Protein AF-A0AAN5BZI2-F1 (afdb_monomer_lite)

Radius of gyration: 29.22 Å; chains: 1; bounding box: 63×67×73 Å

Foldseek 3Di:
DDDDPDPPDPDPDPVCCVPPPVCLPDPDNVPCVVVVHDRDCVSVVVVVPPDPPPPQPQDPFDDPVVLVVLCVPPVNVVLVVVLVVCVPPPCVVVSVVSVVVSVVVSVVVRVVVSVVVSVVVVVVQVVQCVVCVNPHDPRCPCCDPVVVVCCQQQVLVVLVVVVVPDPDDDDPVSVVSNVVSVCVVVVDPDPDTDGVVQDADVQFGSDVPGGDRNDD

Secondary structure (DSSP, 8-state):
-------SSS---TTHIIIIIIGGGSSS-HHHHHHTPPP-THHHHHHTTS-----TT--SS--HHHHHHHHTSHHHHHHHHHHHHHHTSS-HHHHHHHHHHHHHHHHHHHHHHHHHHHHHHHHHHHHHHHHTTT-PPP------HHHHHHHHH-HHHHHHHHHHH--SPPPHHHHHHHHHHHHHHHH---SS-PPTT-S-BTTB--STT---B---

Sequence (216 aa):
MAPRQSQILAQRDPKTFPGHYQAHCSSIDTVSAVLDEEVQTKHIEYFQGYGQICEPGLPLELPAHMKESILMLPKMAEMREDIQISEGNNDEEKLQAKKRKYREALVRQRRADLKKYRESWIHVERDQNILNRGKGKPLHVVKDICTRAQYLIMPELARIATAMACTAELTFEEKLFFPGDLRTLCSRKEDVIYLPNEQPIEGFCPAQGCQLEIEK

Structure (mmCIF, N/CA/C/O backbone):
data_AF-A0AAN5BZI2-F1
#
_entry.id   AF-A0AAN5BZI2-F1
#
loop_
_atom_site.group_PDB
_atom_site.id
_atom_site.type_symbol
_atom_site.label_atom_id
_atom_site.label_alt_id
_atom_site.label_comp_id
_atom_site.label_asym_id
_atom_site.label_entity_id
_atom_site.label_seq_id
_atom_site.pdbx_PDB_ins_code
_atom_site.Cartn_x
_atom_site.Cartn_y
_atom_site.Cartn_z
_atom_site.occupancy
_atom_site.B_iso_or_equiv
_atom_site.auth_seq_id
_atom_site.auth_comp_id
_atom_site.auth_asym_id
_atom_site.auth_atom_id
_atom_site.pdbx_PDB_model_num
ATOM 1 N N . MET A 1 1 ? 29.497 32.574 -27.655 1.00 32.75 1 MET A N 1
ATOM 2 C CA . MET A 1 1 ? 28.353 33.371 -27.155 1.00 32.75 1 MET A CA 1
ATOM 3 C C . MET A 1 1 ? 27.426 32.424 -26.413 1.00 32.75 1 MET A C 1
ATOM 5 O O . MET A 1 1 ? 26.783 31.609 -27.055 1.00 32.75 1 MET A O 1
ATOM 9 N N . ALA A 1 2 ? 27.447 32.449 -25.079 1.00 32.78 2 ALA A N 1
ATOM 10 C CA . ALA A 1 2 ? 26.558 31.632 -24.252 1.00 32.78 2 ALA A CA 1
ATOM 11 C C . ALA A 1 2 ? 25.167 32.293 -24.162 1.00 32.78 2 ALA A C 1
ATOM 13 O O . ALA A 1 2 ? 25.096 33.528 -24.165 1.00 32.78 2 ALA A O 1
ATOM 14 N N . PRO A 1 3 ? 24.067 31.521 -24.108 1.00 38.06 3 PRO A N 1
ATOM 15 C CA . PRO A 1 3 ? 22.726 32.085 -24.026 1.00 38.06 3 PRO A CA 1
ATOM 16 C C . PRO A 1 3 ? 22.527 32.798 -22.681 1.00 38.06 3 PRO A C 1
ATOM 18 O O . PRO A 1 3 ? 22.887 32.280 -21.626 1.00 38.06 3 PRO A O 1
ATOM 21 N N . ARG A 1 4 ? 21.946 34.004 -22.722 1.00 40.81 4 ARG A N 1
ATOM 22 C CA . ARG A 1 4 ? 21.537 34.777 -21.539 1.00 40.81 4 ARG A CA 1
ATOM 23 C C . ARG A 1 4 ? 20.370 34.067 -20.845 1.00 40.81 4 ARG A C 1
ATOM 25 O O . ARG A 1 4 ? 19.214 34.323 -21.164 1.00 40.81 4 ARG A O 1
ATOM 32 N N . GLN A 1 5 ? 20.666 33.175 -19.909 1.00 49.56 5 GLN A N 1
ATOM 33 C CA . GLN A 1 5 ? 19.678 32.616 -18.989 1.00 49.56 5 GLN A CA 1
ATOM 34 C C . GLN A 1 5 ? 19.641 33.457 -17.713 1.00 49.56 5 GLN A C 1
ATOM 36 O O . GLN A 1 5 ? 20.518 33.311 -16.876 1.00 49.56 5 GLN A O 1
ATOM 41 N N . SER A 1 6 ? 18.640 34.334 -17.593 1.00 45.78 6 SER A N 1
ATOM 42 C CA . SER A 1 6 ? 17.929 34.647 -16.338 1.00 45.78 6 SER A CA 1
ATOM 43 C C . SER A 1 6 ? 17.084 35.908 -16.537 1.00 45.78 6 SER A C 1
ATOM 45 O O . SER A 1 6 ? 17.456 37.009 -16.139 1.00 45.78 6 SER A O 1
ATOM 47 N N . GLN A 1 7 ? 15.929 35.755 -17.176 1.00 44.47 7 GLN A N 1
ATOM 48 C CA . GLN A 1 7 ? 14.868 36.762 -17.127 1.00 44.47 7 GLN A CA 1
ATOM 49 C C . GLN A 1 7 ? 13.567 36.097 -16.666 1.00 44.47 7 GLN A C 1
ATOM 51 O O . GLN A 1 7 ? 12.508 36.310 -17.240 1.00 44.47 7 GLN A O 1
ATOM 56 N N . ILE A 1 8 ? 13.668 35.210 -15.669 1.00 48.03 8 ILE A N 1
ATOM 57 C CA . ILE A 1 8 ? 12.510 34.484 -15.123 1.00 48.03 8 ILE A CA 1
ATOM 58 C C . ILE A 1 8 ? 12.001 35.137 -13.825 1.00 48.03 8 ILE A C 1
ATOM 60 O O . ILE A 1 8 ? 10.859 34.929 -13.440 1.00 48.03 8 ILE A O 1
ATOM 64 N N . LEU A 1 9 ? 12.771 36.025 -13.190 1.00 51.28 9 LEU A N 1
ATOM 65 C CA . LEU A 1 9 ? 12.319 36.817 -12.043 1.00 51.28 9 LEU A CA 1
ATOM 66 C C . LEU A 1 9 ? 12.782 38.264 -12.238 1.00 51.28 9 LEU A C 1
ATOM 68 O O . LEU A 1 9 ? 13.880 38.492 -12.737 1.00 51.28 9 LEU A O 1
ATOM 72 N N . ALA A 1 10 ? 11.927 39.233 -11.912 1.00 51.56 10 ALA A N 1
ATOM 73 C CA . ALA A 1 10 ? 11.985 40.648 -12.311 1.00 51.56 10 ALA A CA 1
ATOM 74 C C . ALA A 1 10 ? 13.168 41.481 -11.753 1.00 51.56 10 ALA A C 1
ATOM 76 O O . ALA A 1 10 ? 13.063 42.697 -11.598 1.00 51.56 10 ALA A O 1
ATOM 77 N N . GLN A 1 11 ? 14.296 40.857 -11.423 1.00 55.53 11 GLN A N 1
ATOM 78 C CA . GLN A 1 11 ? 15.482 41.523 -10.897 1.00 55.53 11 GLN A CA 1
ATOM 79 C C . GLN A 1 11 ? 16.408 41.943 -12.043 1.00 55.53 11 GLN A C 1
ATOM 81 O O . GLN A 1 11 ? 16.767 41.156 -12.915 1.00 55.53 11 GLN A O 1
ATOM 86 N N . ARG A 1 12 ? 16.765 43.231 -12.050 1.00 56.12 12 ARG A N 1
ATOM 87 C CA . ARG A 1 12 ? 17.535 43.884 -13.121 1.00 56.12 12 ARG A CA 1
ATOM 88 C C . ARG A 1 12 ? 19.049 43.694 -12.981 1.00 56.12 12 ARG A C 1
ATOM 90 O O . ARG A 1 12 ? 19.767 43.919 -13.953 1.00 56.12 12 ARG A O 1
ATOM 97 N N . ASP A 1 13 ? 19.532 43.321 -11.797 1.00 66.81 13 ASP A N 1
ATOM 98 C CA . ASP A 1 13 ? 20.962 43.172 -11.536 1.00 66.81 13 ASP A CA 1
ATOM 99 C C . ASP A 1 13 ? 21.459 41.774 -11.969 1.00 66.81 13 ASP A C 1
ATOM 101 O O . ASP A 1 13 ? 21.024 40.757 -11.419 1.00 66.81 13 ASP A O 1
ATOM 105 N N . PRO A 1 14 ? 22.378 41.690 -12.951 1.00 63.94 14 PRO A N 1
ATOM 106 C CA . PRO A 1 14 ? 22.913 40.421 -13.438 1.00 63.94 14 PRO A CA 1
ATOM 107 C C . PRO A 1 14 ? 23.751 39.661 -12.399 1.00 63.94 14 PRO A C 1
ATOM 109 O O . PRO A 1 14 ? 24.034 38.482 -12.604 1.00 63.94 14 PRO A O 1
ATOM 112 N N . LYS A 1 15 ? 24.153 40.296 -11.289 1.00 66.06 15 LYS A N 1
ATOM 113 C CA . LYS A 1 15 ? 24.888 39.631 -10.200 1.00 66.06 15 LYS A CA 1
ATOM 114 C C . LYS A 1 15 ? 23.983 38.875 -9.229 1.00 66.06 15 LYS A C 1
ATOM 116 O O . LYS A 1 15 ? 24.470 38.008 -8.505 1.00 66.06 15 LYS A O 1
ATOM 121 N N . THR A 1 16 ? 22.681 39.158 -9.221 1.00 63.44 16 THR A N 1
ATOM 122 C CA . THR A 1 16 ? 21.749 38.566 -8.254 1.00 63.44 16 THR A CA 1
ATOM 123 C C . THR A 1 16 ? 21.550 37.069 -8.493 1.00 63.44 16 THR A C 1
ATOM 125 O O . THR A 1 16 ? 21.528 36.297 -7.538 1.00 63.44 16 THR A O 1
ATOM 128 N N . PHE A 1 17 ? 21.475 36.631 -9.755 1.00 57.75 17 PHE A N 1
ATOM 129 C CA . PHE A 1 17 ? 21.285 35.215 -10.082 1.00 57.75 17 PHE A CA 1
ATOM 130 C C . PHE A 1 17 ? 22.482 34.336 -9.663 1.00 57.75 17 PHE A C 1
ATOM 132 O O . PHE A 1 17 ? 22.260 33.381 -8.917 1.00 57.75 17 PHE A O 1
ATOM 139 N N . PRO A 1 18 ? 23.746 34.664 -10.010 1.00 61.16 18 PRO A N 1
ATOM 140 C CA . PRO A 1 18 ? 24.899 33.892 -9.543 1.00 61.16 18 PRO A CA 1
ATOM 141 C C . PRO A 1 18 ? 25.114 33.973 -8.024 1.00 61.16 18 PRO A C 1
ATOM 143 O O . PRO A 1 18 ? 25.415 32.964 -7.394 1.00 61.16 18 PRO A O 1
ATOM 146 N N . GLY A 1 19 ? 24.953 35.165 -7.433 1.00 60.88 19 GLY A N 1
ATOM 147 C CA . GLY A 1 19 ? 25.282 35.410 -6.026 1.00 60.88 19 GLY A CA 1
ATOM 148 C C . GLY A 1 19 ? 24.269 34.852 -5.027 1.00 60.88 19 GLY A C 1
ATOM 149 O O . GLY A 1 19 ? 24.669 34.401 -3.961 1.00 60.88 19 GLY A O 1
ATOM 150 N N . HIS A 1 20 ? 22.977 34.854 -5.369 1.00 61.78 20 HIS A N 1
ATOM 151 C CA . HIS A 1 20 ? 21.915 34.450 -4.440 1.00 61.78 20 HIS A CA 1
ATOM 152 C C . HIS A 1 20 ? 21.144 33.209 -4.882 1.00 61.78 20 HIS A C 1
ATOM 154 O O . HIS A 1 20 ? 20.658 32.475 -4.039 1.00 61.78 20 HIS A O 1
ATOM 160 N N . TYR A 1 21 ? 21.004 32.928 -6.175 1.00 59.00 21 TYR A N 1
ATOM 161 C CA . TYR A 1 21 ? 20.232 31.754 -6.599 1.00 59.00 21 TYR A CA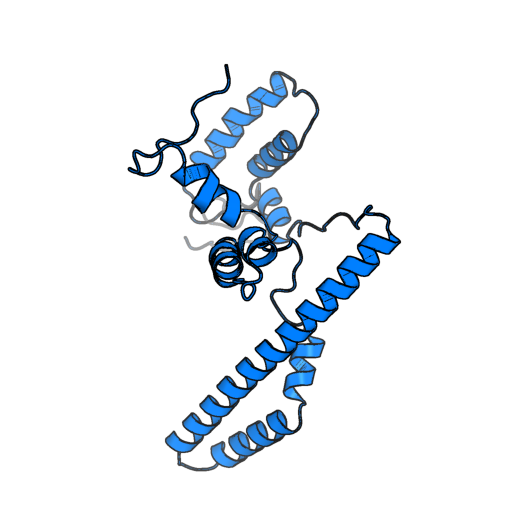 1
ATOM 162 C C . TYR A 1 21 ? 21.151 30.571 -6.887 1.00 59.00 21 TYR A C 1
ATOM 164 O O . TYR A 1 21 ? 20.968 29.497 -6.328 1.00 59.00 21 TYR A O 1
ATOM 172 N N . GLN A 1 22 ? 22.200 30.773 -7.685 1.00 61.06 22 GLN A N 1
ATOM 173 C CA . GLN A 1 22 ? 23.124 29.700 -8.047 1.00 61.06 22 GLN A CA 1
ATOM 174 C C . GLN A 1 22 ? 23.950 29.204 -6.849 1.00 61.06 22 GLN A C 1
ATOM 176 O O . GLN A 1 22 ? 24.117 27.995 -6.698 1.00 61.06 22 GLN A O 1
ATOM 181 N N . ALA A 1 23 ? 24.418 30.108 -5.981 1.00 58.97 23 ALA A N 1
ATOM 182 C CA . ALA A 1 23 ? 25.161 29.745 -4.771 1.00 58.97 23 ALA A CA 1
ATOM 183 C C . ALA A 1 23 ? 24.320 28.922 -3.771 1.00 58.97 23 ALA A C 1
ATOM 185 O O . ALA A 1 23 ? 24.847 28.005 -3.149 1.00 58.97 23 ALA A O 1
ATOM 186 N N . HIS A 1 24 ? 23.011 29.187 -3.671 1.00 54.22 24 HIS A N 1
ATOM 187 C CA . HIS A 1 24 ? 22.090 28.475 -2.769 1.00 54.22 24 HIS A CA 1
ATOM 188 C C . HIS A 1 24 ? 21.424 27.236 -3.399 1.00 54.22 24 HIS A C 1
ATOM 190 O O . HIS A 1 24 ? 20.707 26.508 -2.717 1.00 54.22 24 HIS A O 1
ATOM 196 N N . CYS A 1 25 ? 21.646 26.966 -4.689 1.00 50.53 25 CYS A N 1
ATOM 197 C CA . CYS A 1 25 ? 21.198 25.732 -5.348 1.00 50.53 25 CYS A CA 1
ATOM 198 C C . CYS A 1 25 ? 22.245 24.604 -5.310 1.00 50.53 25 CYS A C 1
ATOM 200 O O . CYS A 1 25 ? 21.983 23.510 -5.810 1.00 50.53 25 CYS A O 1
ATOM 202 N N . SER A 1 26 ? 23.430 24.852 -4.747 1.00 54.59 26 SER A N 1
ATOM 203 C CA . SER A 1 26 ? 24.442 23.822 -4.513 1.00 54.59 26 SER A CA 1
ATOM 204 C C . SER A 1 26 ? 24.137 23.074 -3.207 1.00 54.59 26 SER A C 1
ATOM 206 O O . SER A 1 26 ? 23.685 23.674 -2.238 1.00 54.59 26 SER A O 1
ATOM 208 N N . SER A 1 27 ? 24.392 21.762 -3.152 1.00 54.72 27 SER A N 1
ATOM 209 C CA . SER A 1 27 ? 24.179 20.954 -1.936 1.00 54.72 27 SER A CA 1
ATOM 210 C C . SER A 1 27 ? 25.150 21.285 -0.795 1.00 54.72 27 SER A C 1
ATOM 212 O O . SER A 1 27 ? 25.066 20.685 0.274 1.00 54.72 27 SER A O 1
ATOM 214 N N . ILE A 1 28 ? 26.115 22.170 -1.046 1.00 57.41 28 ILE A N 1
ATOM 215 C CA . ILE A 1 28 ? 27.137 22.609 -0.104 1.00 57.41 28 ILE A CA 1
ATOM 216 C C . ILE A 1 28 ? 26.880 24.090 0.172 1.00 57.41 28 ILE A C 1
ATOM 218 O O . ILE A 1 28 ? 26.807 24.893 -0.759 1.00 57.41 28 ILE A O 1
ATOM 222 N N . ASP A 1 29 ? 26.762 24.456 1.446 1.00 59.94 29 ASP A N 1
ATOM 223 C CA . ASP A 1 29 ? 26.635 25.850 1.875 1.00 59.94 29 ASP A CA 1
ATOM 224 C C . ASP A 1 29 ? 27.994 26.556 1.773 1.00 59.94 29 ASP A C 1
ATOM 226 O O . ASP A 1 29 ? 28.721 26.755 2.747 1.00 59.94 29 ASP A O 1
ATOM 230 N N . THR A 1 30 ? 28.392 26.856 0.538 1.00 59.62 30 THR A N 1
ATOM 231 C CA . THR A 1 30 ? 29.707 27.427 0.236 1.00 59.62 30 THR A CA 1
ATOM 232 C C . THR A 1 30 ? 29.864 28.839 0.784 1.00 59.62 30 THR A C 1
ATOM 234 O O . THR A 1 30 ? 30.987 29.289 0.966 1.00 59.62 30 THR A O 1
ATOM 237 N N . VAL A 1 31 ? 28.761 29.553 1.018 1.00 61.50 31 VAL A N 1
ATOM 238 C CA . VAL A 1 31 ? 28.793 30.943 1.483 1.00 61.50 31 VAL A CA 1
ATOM 239 C C . VAL A 1 31 ? 29.087 30.981 2.976 1.00 61.50 31 VAL A C 1
ATOM 241 O O . VAL A 1 31 ? 30.066 31.614 3.367 1.00 61.50 31 VAL A O 1
ATOM 244 N N . SER A 1 32 ? 28.339 30.235 3.793 1.00 62.91 32 SER A N 1
ATOM 245 C CA . SER A 1 32 ? 28.618 30.166 5.231 1.00 62.91 32 SER A CA 1
ATOM 246 C C . SER A 1 32 ? 29.976 29.522 5.519 1.00 62.91 32 SER A C 1
ATOM 248 O O . SER A 1 32 ? 30.685 29.980 6.408 1.00 62.91 32 SER A O 1
ATOM 250 N N . ALA A 1 33 ? 30.415 28.557 4.700 1.00 64.75 33 ALA A N 1
ATOM 251 C CA . ALA A 1 33 ? 31.753 27.969 4.812 1.00 64.75 33 ALA A CA 1
ATOM 252 C C . ALA A 1 33 ? 32.903 28.951 4.503 1.00 64.75 33 ALA A C 1
ATOM 254 O O . ALA A 1 33 ? 34.002 28.788 5.025 1.00 64.75 33 ALA A O 1
ATOM 255 N N . VAL A 1 34 ? 32.682 29.950 3.643 1.00 66.69 34 VAL A N 1
ATOM 256 C CA . VAL A 1 34 ? 33.690 30.978 3.314 1.00 66.69 34 VAL A CA 1
ATOM 257 C C . VAL A 1 34 ? 33.661 32.135 4.314 1.00 66.69 34 VAL A C 1
ATOM 259 O O . VAL A 1 34 ? 34.695 32.755 4.557 1.00 66.69 34 VAL A O 1
ATOM 262 N N . LEU A 1 35 ? 32.493 32.429 4.884 1.00 74.00 35 LEU A N 1
ATOM 263 C CA . LEU A 1 35 ? 32.283 33.533 5.823 1.00 74.00 35 LEU A CA 1
ATOM 264 C C . LEU A 1 35 ? 32.411 33.123 7.301 1.00 74.00 35 LEU A C 1
ATOM 266 O O . LEU A 1 35 ? 32.288 33.984 8.166 1.00 74.00 35 LEU A O 1
ATOM 270 N N . ASP A 1 36 ? 32.690 31.844 7.575 1.00 68.44 36 ASP A N 1
ATOM 271 C CA . ASP A 1 36 ? 32.762 31.247 8.921 1.00 68.44 36 ASP A CA 1
ATOM 272 C C . ASP A 1 36 ? 31.462 31.446 9.731 1.00 68.44 36 ASP A C 1
ATOM 274 O O . ASP A 1 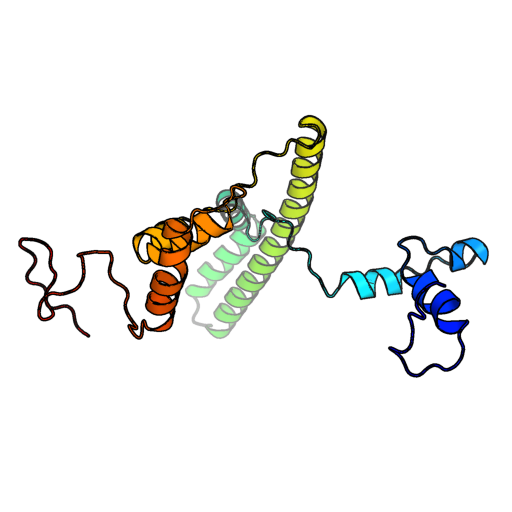36 ? 31.458 31.631 10.948 1.00 68.44 36 ASP A O 1
ATOM 278 N N . GLU A 1 37 ? 30.328 31.440 9.024 1.00 76.31 37 GLU A N 1
ATOM 279 C CA . GLU A 1 37 ? 28.990 31.553 9.603 1.00 76.31 37 GLU A CA 1
ATOM 280 C C . GLU A 1 37 ? 28.404 30.166 9.904 1.00 76.31 37 GLU A C 1
ATOM 282 O O . GLU A 1 37 ? 28.795 29.153 9.316 1.00 76.31 37 GLU A O 1
ATOM 287 N N . GLU A 1 38 ? 27.415 30.107 10.802 1.00 66.88 38 GLU A N 1
ATOM 288 C CA . GLU A 1 38 ? 26.679 28.867 11.052 1.00 66.88 38 GLU A CA 1
ATOM 289 C C . GLU A 1 38 ? 26.007 28.370 9.767 1.00 66.88 38 GLU A C 1
ATOM 291 O O . GLU A 1 38 ? 25.291 29.114 9.094 1.00 66.88 38 GLU A O 1
ATOM 296 N N . VAL A 1 39 ? 26.221 27.089 9.455 1.00 65.31 39 VAL A N 1
ATOM 297 C CA . VAL A 1 39 ? 25.683 26.429 8.261 1.00 65.31 39 VAL A CA 1
ATOM 298 C C . VAL A 1 39 ? 24.160 26.575 8.225 1.00 65.31 39 VAL A C 1
ATOM 300 O O . VAL A 1 39 ? 23.446 26.037 9.076 1.00 65.31 39 VAL A O 1
ATOM 303 N N . GLN A 1 40 ? 23.637 27.266 7.213 1.00 61.31 40 GLN A N 1
ATOM 304 C CA . GLN A 1 40 ? 22.204 27.484 7.061 1.00 61.31 40 GLN A CA 1
ATOM 305 C C . GLN A 1 40 ? 21.590 26.412 6.162 1.00 61.31 40 GLN A C 1
ATOM 307 O O . GLN A 1 40 ? 21.372 26.624 4.980 1.00 61.31 40 GLN A O 1
ATOM 312 N N . THR A 1 41 ? 21.179 25.270 6.710 1.00 60.28 41 THR A N 1
ATOM 313 C CA . THR A 1 41 ? 20.521 24.197 5.929 1.00 60.28 41 THR A CA 1
ATOM 314 C C . THR A 1 41 ? 19.048 24.451 5.587 1.00 60.28 41 THR A C 1
ATOM 316 O O . THR A 1 41 ? 18.456 23.687 4.826 1.00 60.28 41 THR A O 1
ATOM 319 N N . LYS A 1 42 ? 18.432 25.527 6.098 1.00 58.69 42 LYS A N 1
ATOM 320 C CA . LYS A 1 42 ? 16.980 25.777 5.958 1.00 58.69 42 LYS A CA 1
ATOM 321 C C . LYS A 1 42 ? 16.502 25.826 4.503 1.00 58.69 42 LYS A C 1
ATOM 323 O O . LYS A 1 42 ? 15.394 25.393 4.205 1.00 58.69 42 LYS A O 1
ATOM 328 N N . HIS A 1 43 ? 17.324 26.351 3.595 1.00 55.84 43 HIS A N 1
ATOM 329 C CA . HIS A 1 43 ? 16.984 26.430 2.173 1.00 55.84 43 HIS A CA 1
ATOM 330 C C . HIS A 1 43 ? 17.062 25.057 1.483 1.00 55.84 43 HIS A C 1
ATOM 332 O O . HIS A 1 43 ? 16.241 24.763 0.617 1.00 55.84 43 HIS A O 1
ATOM 338 N N . ILE A 1 44 ? 17.980 24.187 1.916 1.00 55.75 44 ILE A N 1
ATOM 339 C CA . ILE A 1 44 ? 18.093 22.801 1.439 1.00 55.75 44 ILE A CA 1
ATOM 340 C C . ILE A 1 44 ? 16.849 22.007 1.857 1.00 55.75 44 ILE A C 1
ATOM 342 O O . ILE A 1 44 ? 16.232 21.347 1.023 1.00 55.75 44 ILE A O 1
ATOM 346 N N . GLU A 1 45 ? 16.423 22.134 3.115 1.00 53.03 45 GLU A N 1
ATOM 347 C CA . GLU A 1 45 ? 15.191 21.503 3.611 1.00 53.03 45 GLU A CA 1
ATOM 348 C C . GLU A 1 45 ? 13.940 22.024 2.880 1.00 53.03 45 GLU A C 1
ATOM 350 O O . GLU A 1 45 ? 13.043 21.248 2.549 1.00 53.03 45 GLU A O 1
ATOM 355 N N . TYR A 1 46 ? 13.898 23.325 2.565 1.00 48.72 46 TYR A N 1
ATOM 356 C CA . TYR A 1 46 ? 12.791 23.952 1.838 1.00 48.72 46 TYR A CA 1
ATOM 357 C C . TYR A 1 46 ? 12.621 23.390 0.415 1.00 48.72 46 TYR A C 1
ATOM 359 O O . TYR A 1 46 ? 11.497 23.115 -0.010 1.00 48.72 46 TYR A O 1
ATOM 367 N N . PHE A 1 47 ? 13.721 23.164 -0.313 1.00 47.88 47 PHE A N 1
ATOM 368 C CA . PHE A 1 47 ? 13.670 22.624 -1.679 1.00 47.88 47 PHE A CA 1
ATOM 369 C C . PHE A 1 47 ? 13.567 21.092 -1.749 1.00 47.88 47 PHE A C 1
ATOM 371 O O . PHE A 1 47 ? 13.098 20.566 -2.757 1.00 47.88 47 PHE A O 1
ATOM 378 N N . GLN A 1 48 ? 13.899 20.367 -0.677 1.00 50.94 48 GLN A N 1
ATOM 379 C CA . GLN A 1 48 ? 13.645 18.922 -0.570 1.00 50.94 48 GLN A CA 1
ATOM 380 C C . GLN A 1 48 ? 12.151 18.577 -0.384 1.00 50.94 48 GLN A C 1
ATOM 382 O O . GLN A 1 48 ? 11.762 17.419 -0.520 1.00 50.94 48 GLN A O 1
ATOM 387 N N . GLY A 1 49 ? 11.296 19.567 -0.093 1.00 44.84 49 GLY A N 1
ATOM 388 C CA . GLY A 1 49 ? 9.904 19.356 0.318 1.00 44.84 49 GLY A CA 1
ATOM 389 C C . GLY A 1 49 ? 8.851 19.157 -0.782 1.00 44.84 49 GLY A C 1
ATOM 390 O O . GLY A 1 49 ? 7.731 18.780 -0.445 1.00 44.84 49 GLY A O 1
ATOM 391 N N . TYR A 1 50 ? 9.151 19.384 -2.068 1.00 41.22 50 TYR A N 1
ATOM 392 C CA . TYR A 1 50 ? 8.109 19.385 -3.122 1.00 41.22 50 TYR A CA 1
ATOM 393 C C . TYR A 1 50 ? 8.191 18.262 -4.155 1.00 41.22 50 TYR A C 1
ATOM 395 O O . TYR A 1 50 ? 7.222 18.015 -4.869 1.00 41.22 50 TYR A O 1
ATOM 403 N N . GLY A 1 51 ? 9.293 17.521 -4.185 1.00 42.38 51 GLY A N 1
ATOM 404 C CA . GLY A 1 51 ? 9.347 16.219 -4.831 1.00 42.38 51 GLY A CA 1
ATOM 405 C C . GLY A 1 51 ? 9.620 15.186 -3.759 1.00 42.38 51 GLY A C 1
ATOM 406 O O . GLY A 1 51 ? 10.780 14.923 -3.466 1.00 42.38 51 GLY A O 1
ATOM 407 N N . GLN A 1 52 ? 8.583 14.592 -3.161 1.00 45.41 52 GLN A N 1
ATOM 408 C CA . GLN A 1 52 ? 8.787 13.285 -2.542 1.00 45.41 52 GLN A CA 1
ATOM 409 C C . GLN A 1 52 ? 9.219 12.370 -3.685 1.00 45.41 52 GLN A C 1
ATOM 411 O O . GLN A 1 52 ? 8.391 11.934 -4.482 1.00 45.41 52 GLN A O 1
ATOM 416 N N . ILE A 1 53 ? 10.527 12.166 -3.829 1.00 46.25 53 ILE A N 1
ATOM 417 C CA . ILE A 1 53 ? 11.064 11.123 -4.687 1.00 46.25 53 ILE A CA 1
ATOM 418 C C . ILE A 1 53 ? 10.537 9.837 -4.061 1.00 46.25 53 ILE A C 1
ATOM 420 O O . ILE A 1 53 ? 11.041 9.359 -3.045 1.00 46.25 53 ILE A O 1
ATOM 424 N N . CYS A 1 54 ? 9.423 9.342 -4.596 1.00 51.69 54 CYS A N 1
ATOM 425 C CA . CYS A 1 54 ? 8.947 8.008 -4.306 1.00 51.69 54 CYS A CA 1
ATOM 426 C C . CYS A 1 54 ? 9.987 7.068 -4.902 1.00 51.69 54 CYS A C 1
ATOM 428 O O . CYS A 1 54 ? 9.915 6.745 -6.086 1.00 51.69 54 CYS A O 1
ATOM 430 N N . GLU A 1 55 ? 10.976 6.686 -4.093 1.00 58.03 55 GLU A N 1
ATOM 431 C CA . GLU A 1 55 ? 11.912 5.628 -4.450 1.00 58.03 55 GLU A CA 1
ATOM 432 C C . GLU A 1 55 ? 11.087 4.402 -4.871 1.00 58.03 55 GLU A C 1
ATOM 434 O O . GLU A 1 55 ? 10.275 3.908 -4.072 1.00 58.03 55 GLU A O 1
ATOM 439 N N . PRO A 1 56 ? 11.208 3.942 -6.130 1.00 60.84 56 PRO A N 1
ATOM 440 C CA . PRO A 1 56 ? 10.448 2.802 -6.609 1.00 60.84 56 PRO A CA 1
ATOM 441 C C . PRO A 1 56 ? 10.685 1.597 -5.692 1.00 60.84 56 PRO A C 1
ATOM 443 O O . PRO A 1 56 ? 11.816 1.160 -5.506 1.00 60.84 56 PRO A O 1
ATOM 446 N N . GLY A 1 57 ? 9.614 1.062 -5.101 1.00 71.19 57 GLY A N 1
ATOM 447 C CA . GLY A 1 57 ? 9.688 -0.075 -4.176 1.00 71.19 57 GLY A CA 1
ATOM 448 C C . GLY A 1 57 ? 9.765 0.276 -2.686 1.00 71.19 57 GLY A C 1
ATOM 449 O O . GLY A 1 57 ? 9.721 -0.644 -1.869 1.00 71.19 57 GLY A O 1
ATOM 450 N N . LEU A 1 58 ? 9.803 1.561 -2.301 1.00 78.81 58 LEU A N 1
ATOM 451 C CA . LEU A 1 58 ? 9.761 1.951 -0.888 1.00 78.81 58 LEU A CA 1
ATOM 452 C C . LEU A 1 58 ? 8.470 1.434 -0.215 1.00 78.81 58 LEU A C 1
ATOM 454 O O . LEU A 1 58 ? 7.369 1.743 -0.684 1.00 78.81 58 LEU A O 1
ATOM 458 N N . PRO A 1 59 ? 8.558 0.709 0.917 1.00 82.50 59 PRO A N 1
ATOM 459 C CA . PRO A 1 59 ? 7.376 0.164 1.571 1.00 82.50 59 PRO A CA 1
ATOM 460 C C . PRO A 1 59 ? 6.378 1.240 2.019 1.00 82.50 59 PRO A C 1
ATOM 462 O O . PRO A 1 59 ? 6.650 2.066 2.900 1.00 82.50 59 PRO A O 1
ATOM 465 N N . LEU A 1 60 ? 5.177 1.208 1.438 1.00 81.44 60 LEU A N 1
ATOM 466 C CA . LEU A 1 60 ? 4.065 2.076 1.835 1.00 81.44 60 LEU A CA 1
ATOM 467 C C . LEU A 1 60 ? 3.360 1.571 3.096 1.00 81.44 60 LEU A C 1
ATOM 469 O O . LEU A 1 60 ? 2.873 2.376 3.887 1.00 81.44 60 LEU A O 1
ATOM 473 N N . GLU A 1 61 ? 3.380 0.259 3.318 1.00 83.94 61 GLU A N 1
ATOM 474 C CA . GLU A 1 61 ? 2.751 -0.392 4.458 1.00 83.94 61 GLU A CA 1
ATOM 475 C C . GLU A 1 61 ? 3.689 -1.374 5.161 1.00 83.94 61 GLU A C 1
ATOM 477 O O . GLU A 1 61 ? 4.644 -1.889 4.581 1.00 83.94 61 GLU A O 1
ATOM 482 N N . LEU A 1 62 ? 3.377 -1.662 6.428 1.00 88.19 62 LEU A N 1
ATOM 483 C CA . LEU A 1 62 ? 4.038 -2.722 7.181 1.00 88.19 62 LEU A CA 1
ATOM 484 C C . LEU A 1 62 ? 3.614 -4.110 6.666 1.00 88.19 62 LEU A C 1
ATOM 486 O O . LEU A 1 62 ? 2.424 -4.324 6.404 1.00 88.19 62 LEU A O 1
ATOM 490 N N . PRO A 1 63 ? 4.538 -5.080 6.603 1.00 89.56 63 PRO A N 1
ATOM 491 C CA . PRO A 1 63 ? 4.208 -6.484 6.379 1.00 89.56 63 PRO A CA 1
ATOM 492 C C . PRO A 1 63 ? 3.196 -7.037 7.396 1.00 89.56 63 PRO A C 1
ATOM 494 O O . PRO A 1 63 ? 3.145 -6.592 8.544 1.00 89.56 63 PRO A O 1
ATOM 497 N N . ALA A 1 64 ? 2.412 -8.039 6.985 1.00 89.00 64 ALA A N 1
ATOM 498 C CA . ALA A 1 64 ? 1.321 -8.606 7.788 1.00 89.00 64 ALA A CA 1
ATOM 499 C C . ALA A 1 64 ? 1.776 -9.083 9.181 1.00 89.00 64 ALA A C 1
ATOM 501 O O . ALA A 1 64 ? 1.202 -8.665 10.182 1.00 89.00 64 ALA A O 1
ATOM 502 N N . HIS A 1 65 ? 2.878 -9.835 9.256 1.00 88.44 65 HIS A N 1
ATOM 503 C CA . HIS A 1 65 ? 3.419 -10.326 10.530 1.00 88.44 65 HIS A CA 1
ATOM 504 C C . HIS A 1 65 ? 3.808 -9.191 11.502 1.00 88.44 65 HIS A C 1
ATOM 506 O O . HIS A 1 65 ? 3.650 -9.324 12.712 1.00 88.44 65 HIS A O 1
ATOM 512 N N . MET A 1 66 ? 4.272 -8.041 10.991 1.00 88.56 66 MET A N 1
ATOM 513 C CA . MET A 1 66 ? 4.556 -6.858 11.816 1.00 88.56 66 MET A CA 1
ATOM 514 C C . MET A 1 66 ? 3.279 -6.134 12.247 1.00 88.56 66 MET A C 1
ATOM 516 O O . MET A 1 66 ? 3.202 -5.593 13.346 1.00 88.56 66 MET A O 1
ATOM 520 N N . LYS A 1 67 ? 2.245 -6.119 11.400 1.00 89.00 67 LYS A N 1
ATOM 521 C CA . LYS A 1 67 ? 0.933 -5.583 11.787 1.00 89.00 67 LYS A CA 1
ATOM 522 C C . LYS A 1 67 ? 0.325 -6.403 12.931 1.00 89.00 67 LYS A C 1
ATOM 524 O O . LYS A 1 67 ? -0.285 -5.814 13.819 1.00 89.00 67 LYS A O 1
ATOM 529 N N . GLU A 1 68 ? 0.509 -7.720 12.916 1.00 90.06 68 GLU A N 1
ATOM 530 C CA . GLU A 1 68 ? 0.066 -8.635 13.972 1.00 90.06 68 GLU A CA 1
ATOM 531 C C . GLU A 1 68 ? 0.876 -8.466 15.258 1.00 90.06 68 GLU A C 1
ATOM 533 O O . GLU A 1 68 ? 0.286 -8.339 16.328 1.00 90.06 68 GLU A O 1
ATOM 538 N N . SER A 1 69 ? 2.206 -8.367 15.173 1.00 91.00 69 SER A N 1
ATOM 539 C CA . SER A 1 69 ? 3.046 -8.175 16.363 1.00 91.00 69 SER A CA 1
ATOM 540 C C . SER A 1 69 ? 2.707 -6.888 17.121 1.00 91.00 69 SER A C 1
ATOM 542 O O . SER A 1 69 ? 2.691 -6.892 18.351 1.00 91.00 69 SER A O 1
ATOM 544 N N . ILE A 1 70 ? 2.327 -5.815 16.414 1.00 91.50 70 ILE A N 1
ATOM 545 C CA . ILE A 1 70 ? 1.832 -4.573 17.028 1.00 91.50 70 ILE A CA 1
ATOM 546 C C . ILE A 1 70 ? 0.583 -4.825 17.880 1.00 91.50 70 ILE A C 1
ATOM 548 O O . ILE A 1 70 ? 0.433 -4.223 18.942 1.00 91.50 70 ILE A O 1
ATOM 552 N N . LEU A 1 71 ? -0.321 -5.702 17.435 1.00 89.62 71 LEU A N 1
ATOM 553 C CA . LEU A 1 71 ? -1.541 -6.024 18.180 1.00 89.62 71 LEU A CA 1
ATOM 554 C C . LEU A 1 71 ? -1.254 -6.825 19.453 1.00 89.62 71 LEU A C 1
ATOM 556 O O . LEU A 1 71 ? -2.042 -6.733 20.391 1.00 89.62 71 LEU A O 1
ATOM 560 N N . MET A 1 72 ? -0.145 -7.567 19.474 1.00 90.50 72 MET A N 1
ATOM 561 C CA . MET A 1 72 ? 0.301 -8.389 20.603 1.00 90.50 72 MET A CA 1
ATOM 562 C C . MET A 1 72 ? 1.148 -7.611 21.620 1.00 90.50 72 MET A C 1
ATOM 564 O O . MET A 1 72 ? 1.549 -8.169 22.638 1.00 90.50 72 MET A O 1
ATOM 568 N N . LEU A 1 73 ? 1.451 -6.331 21.368 1.00 92.44 73 LEU A N 1
ATOM 569 C CA . LEU A 1 73 ? 2.204 -5.511 22.316 1.00 92.44 73 LEU A CA 1
ATOM 570 C C . LEU A 1 73 ? 1.441 -5.387 23.647 1.00 92.44 73 LEU A C 1
ATOM 572 O O . LEU A 1 73 ? 0.238 -5.123 23.604 1.00 92.44 73 LEU A O 1
ATOM 576 N N . PRO A 1 74 ? 2.123 -5.449 24.812 1.00 91.44 74 PRO A N 1
ATOM 577 C CA . PRO A 1 74 ? 1.473 -5.416 26.128 1.00 91.44 74 PRO A CA 1
ATOM 578 C C . PRO A 1 74 ? 0.515 -4.232 26.274 1.00 91.44 74 PRO A C 1
ATOM 580 O O . PRO A 1 74 ? -0.661 -4.396 26.571 1.00 91.44 74 PRO A O 1
ATOM 583 N N . LYS A 1 75 ? 0.978 -3.042 25.876 1.00 91.19 75 LYS A N 1
ATOM 584 C CA . LYS A 1 75 ? 0.184 -1.810 25.870 1.00 91.19 75 LYS A CA 1
ATOM 585 C C . LYS A 1 75 ? -1.097 -1.914 25.029 1.00 91.19 75 LYS A C 1
ATOM 587 O O . LYS A 1 75 ? -2.116 -1.334 25.385 1.00 91.19 75 LYS A O 1
ATOM 592 N N . MET A 1 76 ? -1.040 -2.589 23.879 1.00 91.88 76 MET A N 1
ATOM 593 C CA . MET A 1 76 ? -2.194 -2.751 22.983 1.00 91.88 76 MET A CA 1
ATOM 594 C C . MET A 1 76 ? -3.154 -3.834 23.482 1.00 91.88 76 MET A C 1
ATOM 596 O O . MET A 1 76 ? -4.357 -3.700 23.257 1.00 91.88 76 MET A O 1
ATOM 600 N N . ALA A 1 77 ? -2.634 -4.865 24.153 1.00 91.94 77 ALA A N 1
ATOM 601 C CA . ALA A 1 77 ? -3.422 -5.896 24.818 1.00 91.94 77 ALA A CA 1
ATOM 602 C C . ALA A 1 77 ? -4.192 -5.316 26.015 1.00 91.94 77 ALA A C 1
ATOM 604 O O . ALA A 1 77 ? -5.412 -5.431 26.044 1.00 91.94 77 ALA A O 1
ATOM 605 N N . GLU A 1 78 ? -3.523 -4.566 26.896 1.00 92.81 78 GLU A N 1
ATOM 606 C CA . GLU A 1 78 ? -4.143 -3.869 28.036 1.00 92.81 78 GLU A CA 1
ATOM 607 C C . GLU A 1 78 ? -5.288 -2.951 27.585 1.00 92.81 78 GLU A C 1
ATOM 609 O O . GLU A 1 78 ? -6.412 -3.049 28.069 1.00 92.81 78 GLU A O 1
ATOM 614 N N . MET A 1 79 ? -5.047 -2.101 26.577 1.00 90.25 79 MET A N 1
ATOM 615 C CA . MET A 1 79 ? -6.095 -1.218 26.049 1.00 90.25 79 MET A CA 1
ATOM 616 C C . MET A 1 79 ? -7.268 -1.987 25.423 1.00 90.25 79 MET A C 1
ATOM 618 O O . MET A 1 79 ? -8.383 -1.467 25.386 1.00 90.25 79 MET A O 1
ATOM 622 N N . ARG A 1 80 ? -7.036 -3.197 24.898 1.00 92.06 80 ARG A N 1
ATOM 623 C CA . ARG A 1 80 ? -8.094 -4.054 24.347 1.00 92.06 80 ARG A CA 1
ATOM 624 C C . ARG A 1 80 ? -8.919 -4.689 25.466 1.00 92.06 80 ARG A C 1
ATOM 626 O O . ARG A 1 80 ? -10.144 -4.658 25.382 1.00 92.06 80 ARG A O 1
ATOM 633 N N . GLU A 1 81 ? -8.266 -5.209 26.499 1.00 90.44 81 GLU A N 1
ATOM 634 C CA . GLU A 1 81 ? -8.923 -5.753 27.692 1.00 90.44 81 GLU A CA 1
ATOM 635 C C . GLU A 1 81 ? -9.762 -4.677 28.392 1.00 90.44 81 GLU A C 1
ATOM 637 O O . GLU A 1 81 ? -10.938 -4.894 28.676 1.00 90.44 81 GLU A O 1
ATOM 642 N N . ASP A 1 82 ? -9.222 -3.465 28.545 1.00 88.12 82 ASP A N 1
ATOM 643 C CA . ASP A 1 82 ? -9.938 -2.311 29.097 1.00 88.12 82 ASP A CA 1
ATOM 644 C C . ASP A 1 82 ? -11.210 -1.960 28.319 1.00 88.12 82 ASP A C 1
ATOM 646 O O . ASP A 1 82 ? -12.207 -1.521 28.906 1.00 88.12 82 ASP A O 1
ATOM 650 N N . ILE A 1 83 ? -11.171 -2.093 26.989 1.00 90.69 83 ILE A N 1
ATOM 651 C CA . ILE A 1 83 ? -12.341 -1.898 26.130 1.00 90.69 83 ILE A CA 1
ATOM 652 C C . ILE A 1 83 ? -13.347 -3.017 26.388 1.00 90.69 83 ILE A C 1
ATOM 654 O O . ILE A 1 83 ? -14.506 -2.705 26.639 1.00 90.69 83 ILE A O 1
ATOM 658 N N . GLN A 1 84 ? -12.910 -4.277 26.404 1.00 88.69 84 GLN A N 1
ATOM 659 C CA . GLN A 1 84 ? -13.779 -5.440 26.600 1.00 88.69 84 GLN A CA 1
ATOM 660 C C . GLN A 1 84 ? -14.487 -5.421 27.963 1.00 88.69 84 GLN A C 1
ATOM 662 O O . GLN A 1 84 ? -15.687 -5.663 28.040 1.00 88.69 84 GLN A O 1
ATOM 667 N N . ILE A 1 85 ? -13.783 -5.037 29.032 1.00 86.06 85 ILE A N 1
ATOM 668 C CA . ILE A 1 85 ? -14.374 -4.845 30.367 1.00 86.06 85 ILE A CA 1
ATOM 669 C C . ILE A 1 85 ? -15.416 -3.716 30.348 1.00 86.06 85 ILE A C 1
ATOM 671 O O . ILE A 1 85 ? -16.431 -3.782 31.037 1.00 86.06 85 ILE A O 1
ATOM 675 N N . SER A 1 86 ? -15.189 -2.669 29.550 1.00 82.06 86 SER A N 1
ATOM 676 C CA . SER A 1 86 ? -16.094 -1.513 29.477 1.00 82.06 86 SER A CA 1
ATOM 677 C C . SER A 1 86 ? -17.315 -1.743 28.590 1.00 82.06 86 SER A C 1
ATOM 679 O O . SER A 1 86 ? -18.285 -1.010 28.733 1.00 82.06 86 SER A O 1
ATOM 681 N N . GLU A 1 87 ? -17.285 -2.732 27.695 1.00 82.44 87 GLU A N 1
ATOM 682 C CA . GLU A 1 87 ? -18.439 -3.121 26.870 1.00 82.44 87 GLU A CA 1
ATOM 683 C C . GLU A 1 87 ? -19.571 -3.735 27.705 1.00 82.44 87 GLU A C 1
ATOM 685 O O . GLU A 1 87 ? -20.723 -3.682 27.289 1.00 82.44 87 GLU A O 1
ATOM 690 N N . GLY A 1 88 ? -19.266 -4.250 28.902 1.00 75.44 88 GLY A N 1
ATOM 691 C CA . GLY A 1 88 ? -20.267 -4.712 29.868 1.00 75.44 88 GLY A CA 1
ATOM 692 C C . GLY A 1 88 ? -20.921 -3.604 30.706 1.00 75.44 88 GLY A C 1
ATOM 693 O O . GLY A 1 88 ? -21.842 -3.895 31.465 1.00 75.44 88 GLY A O 1
ATOM 694 N N . ASN A 1 89 ? -20.467 -2.350 30.593 1.00 73.56 89 ASN A N 1
ATOM 695 C CA . ASN A 1 89 ? -20.980 -1.215 31.365 1.00 73.56 89 ASN A CA 1
ATOM 696 C C . ASN A 1 89 ? -21.861 -0.309 30.481 1.00 73.56 89 ASN A C 1
ATOM 698 O O . ASN A 1 89 ? -21.486 -0.003 29.354 1.00 73.56 89 ASN A O 1
ATOM 702 N N . ASN A 1 90 ? -22.975 0.216 31.010 1.00 74.31 90 ASN A N 1
ATOM 703 C CA . ASN A 1 90 ? -23.916 1.103 30.287 1.00 74.31 90 ASN A CA 1
ATOM 704 C C . ASN A 1 90 ? -23.374 2.523 29.965 1.00 74.31 90 ASN A C 1
ATOM 706 O O . ASN A 1 90 ? -24.137 3.405 29.577 1.00 74.31 90 ASN A O 1
ATOM 710 N N . ASP A 1 91 ? -22.067 2.765 30.105 1.00 82.50 91 ASP A N 1
ATOM 711 C CA . ASP A 1 91 ? -21.428 4.065 29.854 1.00 82.50 91 ASP A CA 1
ATOM 712 C C . ASP A 1 91 ? -20.859 4.137 28.421 1.00 82.50 91 ASP A C 1
ATOM 714 O O . ASP A 1 91 ? -19.641 4.066 28.202 1.00 82.50 91 ASP A O 1
ATOM 718 N N . GLU A 1 92 ? -21.733 4.310 27.424 1.00 85.44 92 GLU A N 1
ATOM 719 C CA . GLU A 1 92 ? -21.343 4.339 26.003 1.00 85.44 92 GLU A CA 1
ATOM 720 C C . GLU A 1 92 ? -20.303 5.423 25.671 1.00 85.44 92 GLU A C 1
ATOM 722 O O . GLU A 1 92 ? -19.370 5.183 24.901 1.00 85.44 92 GLU A O 1
ATOM 727 N N . GLU A 1 93 ? -20.406 6.610 26.274 1.00 87.62 93 GLU A N 1
ATOM 728 C CA . GLU A 1 93 ? -19.496 7.729 25.998 1.00 87.62 93 GLU A CA 1
ATOM 729 C C . GLU A 1 93 ? -18.053 7.411 26.431 1.00 87.62 93 GLU A C 1
ATOM 731 O O . GLU A 1 93 ? -17.087 7.645 25.693 1.00 87.62 93 GLU A O 1
ATOM 736 N N . LYS A 1 94 ? -17.891 6.781 27.604 1.00 85.62 94 LYS A N 1
ATOM 737 C CA . LYS A 1 94 ? -16.578 6.333 28.092 1.00 85.62 94 LYS A CA 1
ATOM 738 C C . LYS A 1 94 ? -16.018 5.216 27.218 1.00 85.62 94 LYS A C 1
ATOM 740 O O . LYS A 1 94 ? -14.816 5.211 26.932 1.00 85.62 94 LYS A O 1
ATOM 745 N N . LEU A 1 95 ? -16.868 4.295 26.767 1.00 88.12 95 LEU A N 1
ATOM 746 C CA . LEU A 1 95 ? -16.476 3.222 25.858 1.00 88.12 95 LEU A CA 1
ATOM 747 C C . LEU A 1 95 ? -15.973 3.778 24.517 1.00 88.12 95 LEU A C 1
ATOM 749 O O . LEU A 1 95 ? -14.900 3.388 24.045 1.00 88.12 95 LEU A O 1
ATOM 753 N N . GLN A 1 96 ? -16.696 4.730 23.923 1.00 89.31 96 GLN A N 1
ATOM 754 C CA . GLN A 1 96 ? -16.280 5.390 22.684 1.00 89.31 96 GLN A CA 1
ATOM 755 C C . GLN A 1 96 ? -14.953 6.140 22.856 1.00 89.31 96 GLN A C 1
ATOM 757 O O . GLN A 1 96 ? -14.065 6.025 22.004 1.00 89.31 96 GLN A O 1
ATOM 762 N N . ALA A 1 97 ? -14.761 6.843 23.977 1.00 90.69 97 ALA A N 1
ATOM 763 C CA . ALA A 1 97 ? -13.504 7.522 24.279 1.00 90.69 97 ALA A CA 1
ATOM 764 C C . ALA A 1 97 ? -12.319 6.542 24.380 1.00 90.69 97 ALA A C 1
ATOM 766 O O . ALA A 1 97 ? -11.246 6.817 23.832 1.00 90.69 97 ALA A O 1
ATOM 767 N N . LYS A 1 98 ? -12.502 5.375 25.017 1.00 90.50 98 LYS A N 1
ATOM 768 C CA . LYS A 1 98 ? -11.482 4.309 25.075 1.00 90.50 98 LYS A CA 1
ATOM 769 C C . LYS A 1 98 ? -11.175 3.736 23.688 1.00 90.50 98 LYS A C 1
ATOM 771 O O . LYS A 1 98 ? -10.005 3.656 23.311 1.00 90.50 98 LYS A O 1
ATOM 776 N N . LYS A 1 99 ? -12.202 3.435 22.882 1.00 91.56 99 LYS A N 1
ATOM 777 C CA . LYS A 1 99 ? -12.039 2.972 21.489 1.00 91.56 99 LYS A CA 1
ATOM 778 C C . LYS A 1 99 ? -11.280 3.991 20.633 1.00 91.56 99 LYS A C 1
ATOM 780 O O . LYS A 1 99 ? -10.416 3.604 19.845 1.00 91.56 99 LYS A O 1
ATOM 785 N N . ARG A 1 100 ? -11.544 5.292 20.806 1.00 93.50 100 ARG A N 1
ATOM 786 C CA . ARG A 1 100 ? -10.812 6.364 20.111 1.00 93.50 100 ARG A CA 1
ATOM 787 C C . ARG A 1 100 ? -9.335 6.388 20.510 1.00 93.50 100 ARG A C 1
ATOM 789 O O . ARG A 1 100 ? -8.478 6.345 19.630 1.00 93.50 100 ARG A O 1
ATOM 796 N N . LYS A 1 101 ? -9.038 6.364 21.815 1.00 93.62 101 LYS A N 1
ATOM 797 C CA . LYS A 1 101 ? -7.659 6.309 22.335 1.00 93.62 101 LYS A CA 1
ATOM 798 C C . LYS A 1 101 ? -6.890 5.097 21.803 1.00 93.62 101 LYS A C 1
ATOM 800 O O . LYS A 1 101 ? -5.742 5.243 21.388 1.00 93.62 101 LYS A O 1
ATOM 805 N N . TYR A 1 102 ? -7.530 3.928 21.751 1.00 93.19 102 TYR A N 1
ATOM 806 C CA . TYR A 1 102 ? -6.940 2.719 21.174 1.00 93.19 102 TYR A CA 1
ATOM 807 C C . TYR A 1 102 ? -6.591 2.895 19.690 1.00 93.19 102 TYR A C 1
ATOM 809 O O . TYR A 1 102 ? -5.461 2.619 19.288 1.00 93.19 102 TYR A O 1
ATOM 817 N N . ARG A 1 103 ? -7.516 3.424 18.874 1.00 92.81 103 ARG A N 1
ATOM 818 C CA . ARG A 1 103 ? -7.267 3.691 17.443 1.00 92.81 103 ARG A CA 1
ATOM 819 C C . ARG A 1 103 ? -6.113 4.672 17.238 1.00 92.81 103 ARG A C 1
ATOM 821 O O . ARG A 1 103 ? -5.233 4.414 16.421 1.00 92.81 103 ARG A O 1
ATOM 828 N N . GLU A 1 104 ? -6.088 5.770 17.991 1.00 94.44 104 GLU A N 1
ATOM 829 C CA . GLU A 1 104 ? -5.007 6.762 17.934 1.00 94.44 104 GLU A CA 1
ATOM 830 C C . GLU A 1 104 ? -3.651 6.147 18.306 1.00 94.44 104 GLU A C 1
ATOM 832 O O . GLU A 1 104 ? -2.650 6.376 17.623 1.00 94.44 104 GLU A O 1
ATOM 837 N N . ALA A 1 105 ? -3.611 5.340 19.370 1.00 93.12 105 ALA A N 1
ATOM 838 C CA . ALA A 1 105 ? -2.403 4.647 19.799 1.00 93.12 105 ALA A CA 1
ATOM 839 C C . ALA A 1 105 ? -1.917 3.644 18.744 1.00 93.12 105 ALA A C 1
ATOM 841 O O . ALA A 1 105 ? -0.723 3.617 18.440 1.00 93.12 105 ALA A O 1
ATOM 842 N N . LEU A 1 106 ? -2.829 2.879 18.142 1.00 93.19 106 LEU A N 1
ATOM 843 C CA . LEU A 1 106 ? -2.519 1.906 17.098 1.00 93.19 106 LEU A CA 1
ATOM 844 C C . LEU A 1 106 ? -1.959 2.581 15.840 1.00 93.19 106 LEU A C 1
ATOM 846 O O . LEU A 1 106 ? -0.946 2.140 15.299 1.00 93.19 106 LEU A O 1
ATOM 850 N N . VAL A 1 107 ? -2.580 3.675 15.387 1.00 92.12 107 VAL A N 1
ATOM 851 C CA . VAL A 1 107 ? -2.092 4.459 14.241 1.00 92.12 107 VAL A CA 1
ATOM 852 C C . VAL A 1 107 ? -0.711 5.037 14.536 1.00 92.12 107 VAL A C 1
ATOM 854 O O . VAL A 1 107 ? 0.178 4.960 13.688 1.00 92.12 107 VAL A O 1
ATOM 857 N N . ARG A 1 108 ? -0.503 5.582 15.741 1.00 93.56 108 ARG A N 1
ATOM 858 C CA . ARG A 1 108 ? 0.795 6.125 16.160 1.00 93.56 108 ARG A CA 1
ATOM 859 C C . ARG A 1 108 ? 1.880 5.047 16.147 1.00 93.56 108 ARG A C 1
ATOM 861 O O . ARG A 1 108 ? 2.947 5.286 15.589 1.00 93.56 108 ARG A O 1
ATOM 868 N N . GLN A 1 109 ? 1.589 3.868 16.695 1.00 93.38 109 GLN A N 1
ATOM 869 C CA . GLN A 1 109 ? 2.528 2.747 16.727 1.00 93.38 109 GLN A CA 1
ATOM 870 C C . GLN A 1 109 ? 2.859 2.251 15.315 1.00 93.38 109 GLN A C 1
ATOM 872 O O . GLN A 1 109 ? 4.028 2.168 14.955 1.00 93.38 109 GLN A O 1
ATOM 877 N N . ARG A 1 110 ? 1.843 2.041 14.467 1.00 92.31 110 ARG A N 1
ATOM 878 C CA . ARG A 1 110 ? 2.035 1.648 13.061 1.00 92.31 110 ARG A CA 1
ATOM 879 C C . ARG A 1 110 ? 2.894 2.643 12.290 1.00 92.31 110 ARG A C 1
ATOM 881 O O . ARG A 1 110 ? 3.749 2.227 11.521 1.00 92.31 110 ARG A O 1
ATOM 888 N N . ARG A 1 111 ? 2.689 3.949 12.489 1.00 91.19 111 ARG A N 1
ATOM 889 C CA . ARG A 1 111 ? 3.513 4.987 11.848 1.00 91.19 111 ARG A CA 1
ATOM 890 C C . ARG A 1 111 ? 4.962 4.940 12.327 1.00 91.19 111 ARG A C 1
ATOM 892 O O . ARG A 1 111 ? 5.866 5.060 11.506 1.00 91.19 111 ARG A O 1
ATOM 899 N N . ALA A 1 112 ? 5.179 4.762 13.630 1.00 92.50 112 ALA A N 1
ATOM 900 C CA . ALA A 1 112 ? 6.519 4.660 14.198 1.00 92.50 112 ALA A CA 1
ATOM 901 C C . ALA A 1 112 ? 7.266 3.426 13.667 1.00 92.50 112 ALA A C 1
ATOM 903 O O . ALA A 1 112 ? 8.409 3.543 13.230 1.00 92.50 112 ALA A O 1
ATOM 904 N N . ASP A 1 113 ? 6.606 2.270 13.634 1.00 93.19 113 ASP A N 1
ATOM 905 C CA . ASP A 1 113 ? 7.215 1.028 13.156 1.00 93.19 113 ASP A CA 1
ATOM 906 C C . ASP A 1 113 ? 7.406 1.037 11.636 1.00 93.19 113 ASP A C 1
ATOM 908 O O . ASP A 1 113 ? 8.437 0.580 11.152 1.00 93.19 113 ASP A O 1
ATOM 912 N N . LEU A 1 114 ? 6.488 1.644 10.872 1.00 91.62 114 LEU A N 1
ATOM 913 C CA . LEU A 1 114 ? 6.665 1.853 9.432 1.00 91.62 114 LEU A CA 1
ATOM 914 C C . LEU A 1 114 ? 7.878 2.737 9.138 1.00 91.62 114 LEU A C 1
ATOM 916 O O . LEU A 1 114 ? 8.620 2.455 8.201 1.00 91.62 114 LEU A O 1
ATOM 920 N N . LYS A 1 115 ? 8.104 3.788 9.936 1.00 90.50 115 LYS A N 1
ATOM 921 C CA . LYS A 1 115 ? 9.287 4.644 9.795 1.00 90.50 115 LYS A CA 1
ATOM 922 C C . LYS A 1 115 ? 10.571 3.837 10.006 1.00 90.50 115 LYS A C 1
ATOM 924 O O . LYS A 1 115 ? 11.432 3.850 9.133 1.00 90.50 115 LYS A O 1
ATOM 929 N N . LYS A 1 116 ? 10.650 3.067 11.096 1.00 91.94 116 LYS A N 1
ATOM 930 C CA . LYS A 1 116 ? 11.797 2.185 11.381 1.00 91.94 116 LYS A CA 1
ATOM 931 C C . LYS A 1 116 ? 12.009 1.137 10.291 1.00 91.94 116 LYS A C 1
ATOM 933 O O . LYS A 1 116 ? 13.141 0.853 9.918 1.00 91.94 116 LYS A O 1
ATOM 938 N N . TYR A 1 117 ? 10.921 0.567 9.777 1.00 91.75 117 TYR A N 1
ATOM 939 C CA . TYR A 1 117 ? 10.978 -0.415 8.701 1.00 91.75 117 TYR A CA 1
ATOM 940 C C . TYR A 1 117 ? 11.487 0.199 7.396 1.00 91.75 117 TYR A C 1
ATOM 942 O O . TYR A 1 117 ? 12.295 -0.413 6.712 1.00 91.75 117 TYR A O 1
ATOM 950 N N . ARG A 1 118 ? 11.066 1.421 7.058 1.00 88.00 118 ARG A N 1
ATOM 951 C CA . ARG A 1 118 ? 11.598 2.145 5.895 1.00 88.00 118 ARG A CA 1
ATOM 952 C C . ARG A 1 118 ? 13.083 2.442 6.051 1.00 88.00 118 ARG A C 1
ATOM 954 O O . ARG A 1 118 ? 13.829 2.226 5.107 1.00 88.00 118 ARG A O 1
ATOM 961 N N . GLU A 1 119 ? 13.508 2.897 7.226 1.00 88.38 119 GLU A N 1
ATOM 962 C CA . GLU A 1 119 ? 14.923 3.153 7.519 1.00 88.38 119 GLU A CA 1
ATOM 963 C C . GLU A 1 119 ? 15.758 1.876 7.343 1.00 88.38 119 GLU A C 1
ATOM 965 O O . GLU A 1 119 ? 16.729 1.876 6.587 1.00 88.38 119 GLU A O 1
ATOM 970 N N . SER A 1 120 ? 15.348 0.757 7.952 1.00 88.94 120 SER A N 1
ATOM 971 C CA . SER A 1 120 ? 16.065 -0.516 7.806 1.00 88.94 120 SER A CA 1
ATOM 972 C C . SER A 1 120 ? 16.035 -1.049 6.374 1.00 88.94 120 SER A C 1
ATOM 974 O O . SER A 1 120 ? 17.046 -1.553 5.889 1.00 88.94 120 SER A O 1
ATOM 976 N N . TRP A 1 121 ? 14.913 -0.894 5.673 1.00 88.62 121 TRP A N 1
ATOM 977 C CA . TRP A 1 121 ? 14.777 -1.283 4.275 1.00 88.62 121 TRP A CA 1
ATOM 978 C C . TRP A 1 121 ? 15.742 -0.507 3.374 1.00 88.62 121 TRP A C 1
A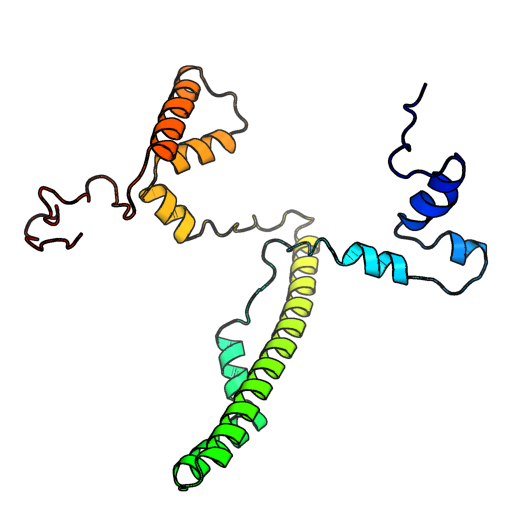TOM 980 O O . TRP A 1 121 ? 16.433 -1.124 2.571 1.00 88.62 121 TRP A O 1
ATOM 990 N N . ILE A 1 122 ? 15.867 0.815 3.557 1.00 84.50 122 ILE A N 1
ATOM 991 C CA . ILE A 1 122 ? 16.811 1.655 2.800 1.00 84.50 122 ILE A CA 1
ATOM 992 C C . ILE A 1 122 ? 18.252 1.176 3.010 1.00 84.50 122 ILE A C 1
ATOM 994 O O . ILE A 1 122 ? 19.019 1.097 2.051 1.00 84.50 122 ILE A O 1
ATOM 998 N N . HIS A 1 123 ? 18.625 0.832 4.246 1.00 82.69 123 HIS A N 1
ATOM 999 C CA . HIS A 1 123 ? 19.954 0.290 4.537 1.00 82.69 123 HIS A CA 1
ATOM 1000 C C . HIS A 1 123 ? 20.194 -1.046 3.829 1.00 82.69 123 HIS A C 1
ATOM 1002 O O . HIS A 1 123 ? 21.197 -1.199 3.139 1.00 82.69 123 HIS A O 1
ATOM 1008 N N . VAL A 1 124 ? 19.245 -1.979 3.931 1.00 84.50 124 VAL A N 1
ATOM 1009 C CA . VAL A 1 124 ? 19.343 -3.292 3.279 1.00 84.50 124 VAL A CA 1
ATOM 1010 C C . VAL A 1 124 ? 19.418 -3.159 1.758 1.00 84.50 124 VAL A C 1
ATOM 1012 O O . VAL A 1 124 ? 20.218 -3.845 1.125 1.00 84.50 124 VAL A O 1
ATOM 1015 N N . GLU A 1 125 ? 18.617 -2.278 1.163 1.00 80.00 125 GLU A N 1
ATOM 1016 C CA . GLU A 1 125 ? 18.607 -2.051 -0.283 1.00 80.00 125 GLU A CA 1
ATOM 1017 C C . GLU A 1 125 ? 19.921 -1.415 -0.756 1.00 80.00 125 GLU A C 1
ATOM 1019 O O . GLU A 1 125 ? 20.507 -1.844 -1.753 1.00 80.00 125 GLU A O 1
ATOM 1024 N N . ARG A 1 126 ? 20.451 -0.442 -0.002 1.00 78.94 126 ARG A N 1
ATOM 1025 C CA . ARG A 1 126 ? 21.772 0.147 -0.256 1.00 78.94 126 ARG A CA 1
ATOM 1026 C C . ARG A 1 126 ? 22.873 -0.910 -0.198 1.00 78.94 126 ARG A C 1
ATOM 1028 O O . ARG A 1 126 ? 23.693 -0.970 -1.112 1.00 78.94 126 ARG A O 1
ATOM 1035 N N . ASP A 1 127 ? 22.880 -1.746 0.834 1.00 83.44 127 ASP A N 1
ATOM 1036 C CA . ASP A 1 127 ? 23.886 -2.795 1.011 1.00 83.44 127 ASP A CA 1
ATOM 1037 C C . ASP A 1 127 ? 23.796 -3.843 -0.104 1.00 83.44 127 ASP A C 1
ATOM 1039 O O . ASP A 1 127 ? 24.815 -4.225 -0.685 1.00 83.44 127 ASP A O 1
ATOM 1043 N N . GLN A 1 128 ? 22.581 -4.251 -0.484 1.00 78.44 128 GLN A N 1
ATOM 1044 C CA . GLN A 1 128 ? 22.365 -5.133 -1.633 1.00 78.44 128 GLN A CA 1
ATOM 1045 C C . GLN A 1 128 ? 22.875 -4.505 -2.932 1.00 78.44 128 GLN A C 1
ATOM 1047 O O . GLN A 1 128 ? 23.536 -5.184 -3.718 1.00 78.44 128 GLN A O 1
ATOM 1052 N N . ASN A 1 129 ? 22.626 -3.217 -3.161 1.00 75.50 129 ASN A N 1
ATOM 1053 C CA . ASN A 1 129 ? 23.125 -2.518 -4.342 1.00 75.50 129 ASN A CA 1
ATOM 1054 C C . ASN A 1 129 ? 24.658 -2.431 -4.372 1.00 75.50 129 ASN A C 1
ATOM 1056 O O . ASN A 1 129 ? 25.250 -2.606 -5.440 1.00 75.50 129 ASN A O 1
ATOM 1060 N N . ILE A 1 130 ? 25.310 -2.231 -3.221 1.00 77.62 130 ILE A N 1
ATOM 1061 C CA . ILE A 1 130 ? 26.777 -2.261 -3.100 1.00 77.62 130 ILE A CA 1
ATOM 1062 C C . ILE A 1 130 ? 27.311 -3.661 -3.430 1.00 77.62 130 ILE A C 1
ATOM 1064 O O . ILE A 1 130 ? 28.195 -3.794 -4.280 1.00 77.62 130 ILE A O 1
ATOM 1068 N N . LEU A 1 131 ? 26.750 -4.707 -2.814 1.00 81.00 131 LEU A N 1
ATOM 1069 C CA . LEU A 1 131 ? 27.158 -6.100 -3.037 1.00 81.00 131 LEU A CA 1
ATOM 1070 C C . LEU A 1 131 ? 26.981 -6.521 -4.502 1.00 81.00 131 LEU A C 1
ATOM 1072 O O . LEU A 1 131 ? 27.856 -7.167 -5.080 1.00 81.00 131 LEU A O 1
ATOM 1076 N N . ASN A 1 132 ? 25.890 -6.086 -5.129 1.00 78.00 132 ASN A N 1
ATOM 1077 C CA . ASN A 1 132 ? 25.577 -6.392 -6.522 1.00 78.00 132 ASN A CA 1
ATOM 1078 C C . ASN A 1 132 ? 26.257 -5.438 -7.525 1.00 78.00 132 ASN A C 1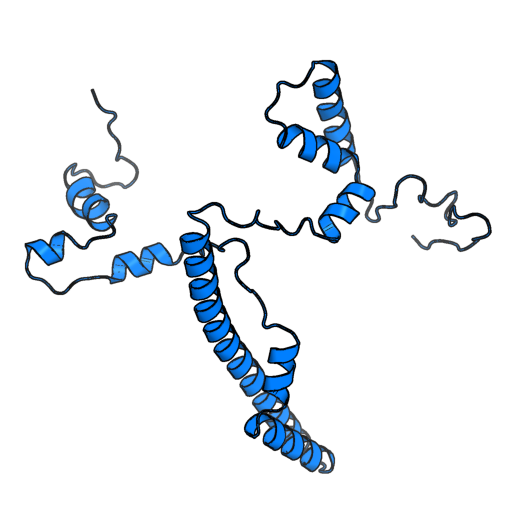
ATOM 1080 O O . ASN A 1 132 ? 26.022 -5.547 -8.729 1.00 78.00 132 ASN A O 1
ATOM 1084 N N . ARG A 1 133 ? 27.112 -4.507 -7.067 1.00 76.75 133 ARG A N 1
ATOM 1085 C CA . ARG A 1 133 ? 27.811 -3.500 -7.896 1.00 76.75 133 ARG A CA 1
ATOM 1086 C C . ARG A 1 133 ? 26.868 -2.695 -8.797 1.00 76.75 133 ARG A C 1
ATOM 1088 O O . ARG A 1 133 ? 27.161 -2.471 -9.970 1.00 76.75 133 ARG A O 1
ATOM 1095 N N . GLY A 1 134 ? 25.700 -2.328 -8.277 1.00 64.62 134 GLY A N 1
ATOM 1096 C CA . GLY A 1 134 ? 24.676 -1.610 -9.038 1.00 64.62 134 GLY A CA 1
ATOM 1097 C C . GLY A 1 134 ? 23.967 -2.445 -10.109 1.00 64.62 134 GLY A C 1
ATOM 1098 O O . GLY A 1 134 ? 23.083 -1.927 -10.786 1.00 64.62 134 GLY A O 1
ATOM 1099 N N . LYS A 1 135 ? 24.270 -3.746 -10.244 1.00 67.94 135 LYS A N 1
ATOM 1100 C CA . LYS A 1 135 ? 23.400 -4.695 -10.951 1.00 67.94 135 LYS A CA 1
ATOM 1101 C C . LYS A 1 135 ? 22.239 -5.045 -10.022 1.00 67.94 135 LYS A C 1
ATOM 1103 O O . LYS A 1 135 ? 22.177 -6.147 -9.483 1.00 67.94 135 LYS A O 1
ATOM 1108 N N . GLY A 1 136 ? 21.384 -4.059 -9.752 1.00 59.59 136 GLY A N 1
ATOM 1109 C CA . GLY A 1 136 ? 20.199 -4.244 -8.923 1.00 59.59 136 GLY A CA 1
ATOM 1110 C C . GLY A 1 136 ? 19.381 -5.427 -9.435 1.00 59.59 136 GLY A C 1
ATOM 1111 O O . GLY A 1 136 ? 19.374 -5.718 -10.638 1.00 59.59 136 GLY A O 1
ATOM 1112 N N . LYS A 1 137 ? 18.677 -6.119 -8.529 1.00 56.25 137 LYS A N 1
ATOM 1113 C CA . LYS A 1 137 ? 17.579 -6.994 -8.958 1.00 56.25 137 LYS A CA 1
ATOM 1114 C C . LYS A 1 137 ? 16.705 -6.145 -9.881 1.00 56.25 137 LYS A C 1
ATOM 1116 O O . LYS A 1 137 ? 16.457 -4.991 -9.522 1.00 56.25 137 LYS A O 1
ATOM 1121 N N . PRO A 1 138 ? 16.279 -6.644 -11.058 1.00 52.91 138 PRO A N 1
ATOM 1122 C CA . PRO A 1 138 ? 15.340 -5.891 -11.868 1.00 52.91 138 PRO A CA 1
ATOM 1123 C C . PRO A 1 138 ? 14.206 -5.533 -10.928 1.00 52.91 138 PRO A C 1
ATOM 1125 O O . PRO A 1 138 ? 13.626 -6.444 -10.326 1.00 52.91 138 PRO A O 1
ATOM 1128 N N . LEU A 1 139 ? 13.978 -4.226 -10.742 1.00 49.25 139 LEU A N 1
ATOM 1129 C CA . LEU A 1 139 ? 12.801 -3.723 -10.062 1.00 49.25 139 LEU A CA 1
ATOM 1130 C C . LEU A 1 139 ? 11.686 -4.593 -10.614 1.00 49.25 139 LEU A C 1
ATOM 1132 O O . LEU A 1 139 ? 11.391 -4.553 -11.813 1.00 49.25 139 LEU A O 1
ATOM 1136 N N . HIS A 1 140 ? 11.110 -5.446 -9.769 1.00 46.44 140 HIS A N 1
ATOM 1137 C CA . HIS A 1 140 ? 9.750 -5.856 -10.006 1.00 46.44 140 HIS A CA 1
ATOM 1138 C C . HIS A 1 140 ? 8.985 -4.547 -9.821 1.00 46.44 140 HIS A C 1
ATOM 1140 O O . HIS A 1 140 ? 8.391 -4.302 -8.779 1.00 46.44 140 HIS A O 1
ATOM 1146 N N . VAL A 1 141 ? 9.054 -3.674 -10.847 1.00 45.28 141 VAL A N 1
ATOM 1147 C CA . VAL A 1 141 ? 7.917 -2.902 -11.308 1.00 45.28 141 VAL A CA 1
ATOM 1148 C C . VAL A 1 141 ? 6.844 -3.936 -11.203 1.00 45.28 141 VAL A C 1
ATOM 1150 O O . VAL A 1 141 ? 6.923 -4.968 -11.877 1.00 45.28 141 VAL A O 1
ATOM 1153 N N . VAL A 1 142 ? 6.012 -3.754 -10.191 1.00 44.50 142 VAL A N 1
ATOM 1154 C CA . VAL A 1 142 ? 4.849 -4.561 -9.943 1.00 44.50 142 VAL A CA 1
ATOM 1155 C C . VAL A 1 142 ? 4.162 -4.556 -11.301 1.00 44.50 142 VAL A C 1
ATOM 1157 O O . VAL A 1 142 ? 3.540 -3.575 -11.693 1.00 44.50 142 VAL A O 1
ATOM 1160 N N . LYS A 1 143 ? 4.428 -5.596 -12.106 1.00 48.19 143 LYS A N 1
ATOM 1161 C CA . LYS A 1 143 ? 3.654 -5.977 -13.275 1.00 48.19 143 LYS A CA 1
ATOM 1162 C C . LYS A 1 143 ? 2.394 -6.440 -12.598 1.00 48.19 143 LYS A C 1
ATOM 1164 O O . LYS A 1 143 ? 2.271 -7.617 -12.263 1.00 48.19 143 LYS A O 1
ATOM 1169 N N . ASP A 1 144 ? 1.621 -5.444 -12.184 1.00 56.94 144 ASP A N 1
ATOM 1170 C CA . ASP A 1 144 ? 0.618 -5.580 -11.164 1.00 56.94 144 ASP A CA 1
ATOM 1171 C C . ASP A 1 144 ? -0.308 -6.665 -11.664 1.00 56.94 144 ASP A C 1
ATOM 1173 O O . ASP A 1 144 ? -0.535 -6.780 -12.875 1.00 56.94 144 ASP A O 1
ATOM 1177 N N . ILE A 1 145 ? -0.819 -7.500 -10.770 1.00 57.59 145 ILE A N 1
ATOM 1178 C CA . ILE A 1 145 ? -1.873 -8.431 -11.175 1.00 57.59 145 ILE A CA 1
ATOM 1179 C C . ILE A 1 145 ? -2.957 -7.621 -11.905 1.00 57.59 145 ILE A C 1
ATOM 1181 O O . ILE A 1 145 ? -3.450 -8.065 -12.938 1.00 57.59 145 ILE A O 1
ATOM 1185 N N . CYS A 1 146 ? -3.177 -6.378 -11.460 1.00 57.22 146 CYS A N 1
ATOM 1186 C CA . CYS A 1 146 ? -3.964 -5.348 -12.120 1.00 57.22 146 CYS A CA 1
ATOM 1187 C C . CYS A 1 146 ? -3.465 -4.973 -13.524 1.00 57.22 146 CYS A C 1
ATOM 1189 O O . CYS A 1 146 ? -4.272 -4.972 -14.437 1.00 57.22 146 CYS A O 1
ATOM 1191 N N . THR A 1 147 ? -2.175 -4.701 -13.756 1.00 66.44 147 THR A N 1
ATOM 1192 C CA . THR A 1 147 ? -1.642 -4.372 -15.095 1.00 66.44 147 THR A CA 1
ATOM 1193 C C . THR A 1 147 ? -1.748 -5.563 -16.042 1.00 66.44 147 THR A C 1
ATOM 1195 O O . THR A 1 147 ? -2.110 -5.414 -17.206 1.00 66.44 147 THR A O 1
ATOM 1198 N N . ARG A 1 148 ? -1.477 -6.776 -15.546 1.00 66.12 148 ARG A N 1
ATOM 1199 C CA . ARG A 1 148 ? -1.623 -8.004 -16.332 1.00 66.12 148 ARG A CA 1
ATOM 1200 C C . ARG A 1 148 ? -3.092 -8.282 -16.649 1.00 66.12 148 ARG A C 1
ATOM 1202 O O . ARG A 1 148 ? -3.394 -8.631 -17.782 1.00 66.12 148 ARG A O 1
ATOM 1209 N N . ALA A 1 149 ? -3.995 -8.090 -15.689 1.00 64.62 149 ALA A N 1
ATOM 1210 C CA . ALA A 1 149 ? -5.437 -8.190 -15.900 1.00 64.62 149 ALA A CA 1
ATOM 1211 C C . ALA A 1 149 ? -5.945 -7.106 -16.864 1.00 64.62 149 ALA A C 1
ATOM 1213 O O . ALA A 1 149 ? -6.695 -7.409 -17.782 1.00 64.62 149 ALA A O 1
ATOM 1214 N N . GLN A 1 150 ? -5.467 -5.868 -16.736 1.00 72.50 150 GLN A N 1
ATOM 1215 C CA . GLN A 1 150 ? -5.776 -4.768 -17.650 1.00 72.50 150 GLN A CA 1
ATOM 1216 C C . GLN A 1 150 ? -5.327 -5.074 -19.075 1.00 72.50 150 GLN A C 1
ATOM 1218 O O . GLN A 1 150 ? -6.054 -4.758 -20.004 1.00 72.50 150 GLN A O 1
ATOM 1223 N N . TYR A 1 151 ? -4.179 -5.723 -19.268 1.00 80.00 151 TYR A N 1
ATOM 1224 C CA . TYR A 1 151 ? -3.731 -6.161 -20.592 1.00 80.00 151 TYR A CA 1
ATOM 1225 C C . TYR A 1 151 ? -4.549 -7.320 -21.167 1.00 80.00 151 TYR A C 1
ATOM 1227 O O . TYR A 1 151 ? -4.653 -7.425 -22.386 1.00 80.00 151 TYR A O 1
ATOM 1235 N N . LEU A 1 152 ? -5.149 -8.166 -20.324 1.00 78.44 152 LEU A N 1
ATOM 1236 C CA . LEU A 1 152 ? -6.097 -9.191 -20.777 1.00 78.44 152 LEU A CA 1
ATOM 1237 C C . LEU A 1 152 ? -7.435 -8.573 -21.200 1.00 78.44 152 LEU A C 1
ATOM 1239 O O . LEU A 1 152 ? -8.011 -8.988 -22.199 1.00 78.44 152 LEU A O 1
ATOM 1243 N N . ILE A 1 153 ? -7.903 -7.568 -20.459 1.00 79.62 153 ILE A N 1
ATOM 1244 C CA . ILE A 1 153 ? -9.161 -6.858 -20.722 1.00 79.62 153 ILE A CA 1
ATOM 1245 C C . ILE A 1 153 ? -9.014 -5.883 -21.906 1.00 79.62 153 ILE A C 1
ATOM 1247 O O . ILE A 1 153 ? -9.920 -5.737 -22.719 1.00 79.62 153 ILE A O 1
ATOM 1251 N N . MET A 1 154 ? -7.861 -5.221 -22.023 1.00 82.19 154 MET A N 1
ATOM 1252 C CA . MET A 1 154 ? -7.557 -4.199 -23.028 1.00 82.19 154 MET A CA 1
ATOM 1253 C C . MET A 1 154 ? -6.273 -4.562 -23.788 1.00 82.19 154 MET A C 1
ATOM 1255 O O . MET A 1 154 ? -5.207 -3.980 -23.542 1.00 82.19 154 MET A O 1
ATOM 1259 N N . PRO A 1 155 ? -6.341 -5.523 -24.722 1.00 83.44 155 PRO A N 1
ATOM 1260 C CA . PRO A 1 155 ? -5.167 -5.985 -25.457 1.00 83.44 155 PRO A CA 1
ATOM 1261 C C . PRO A 1 155 ? -4.537 -4.888 -26.330 1.00 83.44 155 PRO A C 1
ATOM 1263 O O . PRO A 1 155 ? -3.332 -4.924 -26.574 1.00 83.44 155 PRO A O 1
ATOM 1266 N N . GLU A 1 156 ? -5.309 -3.883 -26.755 1.00 86.31 156 GLU A N 1
ATOM 1267 C CA . GLU A 1 156 ? -4.815 -2.693 -27.466 1.00 86.31 156 GLU A CA 1
ATOM 1268 C C . GLU A 1 156 ? -3.772 -1.942 -26.628 1.00 86.31 156 GLU A C 1
ATOM 1270 O O . GLU A 1 156 ? -2.709 -1.563 -27.117 1.00 86.31 156 GLU A O 1
ATOM 1275 N N . LEU A 1 157 ? -4.047 -1.776 -25.330 1.00 83.75 157 LEU A N 1
ATOM 1276 C CA . LEU A 1 157 ? -3.151 -1.090 -24.402 1.00 83.75 157 LEU A CA 1
ATOM 1277 C C . LEU A 1 157 ? -1.853 -1.879 -24.212 1.00 83.75 157 LEU A C 1
ATOM 1279 O O . LEU A 1 157 ? -0.773 -1.294 -24.159 1.00 83.75 157 LEU A O 1
ATOM 1283 N N . ALA A 1 158 ? -1.954 -3.209 -24.160 1.00 83.50 158 ALA A N 1
ATOM 1284 C CA . ALA A 1 158 ? -0.799 -4.091 -24.066 1.00 83.50 158 ALA A CA 1
ATOM 1285 C C . ALA A 1 158 ? 0.093 -3.986 -25.312 1.00 83.50 158 ALA A C 1
ATOM 1287 O O . ALA A 1 158 ? 1.316 -3.896 -25.182 1.00 83.50 158 ALA A O 1
ATOM 1288 N N . ARG A 1 159 ? -0.503 -3.951 -26.513 1.00 84.38 159 ARG A N 1
ATOM 1289 C CA . ARG A 1 159 ? 0.234 -3.783 -27.776 1.00 84.38 159 ARG A CA 1
ATOM 1290 C C . ARG A 1 159 ? 0.952 -2.439 -27.831 1.00 84.38 159 ARG A C 1
ATOM 1292 O O . ARG A 1 159 ? 2.155 -2.419 -28.083 1.00 84.38 159 ARG A O 1
ATOM 1299 N N . ILE A 1 160 ? 0.256 -1.349 -27.502 1.00 84.25 160 ILE A N 1
ATOM 1300 C CA . ILE A 1 160 ? 0.846 -0.003 -27.448 1.00 84.25 160 ILE A CA 1
ATOM 1301 C C . ILE A 1 160 ? 1.998 0.038 -26.440 1.00 84.25 160 ILE A C 1
ATOM 1303 O O . ILE A 1 160 ? 3.097 0.455 -26.792 1.00 84.25 160 ILE A O 1
ATOM 1307 N N . ALA A 1 161 ? 1.787 -0.436 -25.208 1.00 82.38 161 ALA A N 1
ATOM 1308 C CA . ALA A 1 161 ? 2.820 -0.443 -24.174 1.00 82.38 161 ALA A CA 1
ATOM 1309 C C . ALA A 1 161 ? 4.049 -1.268 -24.586 1.00 82.38 161 ALA A C 1
ATOM 1311 O O . ALA A 1 161 ? 5.183 -0.829 -24.394 1.00 82.38 161 ALA A O 1
ATOM 1312 N N . THR A 1 162 ? 3.835 -2.440 -25.191 1.00 82.44 162 THR A N 1
ATOM 1313 C CA . THR A 1 162 ? 4.922 -3.300 -25.683 1.00 82.44 162 THR A CA 1
ATOM 1314 C C . THR A 1 162 ? 5.730 -2.601 -26.768 1.00 82.44 162 THR A C 1
ATOM 1316 O O . THR A 1 162 ? 6.958 -2.610 -26.729 1.00 82.44 162 THR A O 1
ATOM 1319 N N . ALA A 1 163 ? 5.054 -1.957 -27.714 1.00 80.69 163 ALA A N 1
ATOM 1320 C CA . ALA A 1 163 ? 5.713 -1.299 -28.824 1.00 80.69 163 ALA A CA 1
ATOM 1321 C C . ALA A 1 163 ? 6.366 0.041 -28.419 1.00 80.69 163 ALA A C 1
ATOM 1323 O O . ALA A 1 163 ? 7.415 0.377 -28.956 1.00 80.69 163 ALA A O 1
ATOM 1324 N N . MET A 1 164 ? 5.840 0.752 -27.412 1.00 78.19 164 MET A N 1
ATOM 1325 C CA . MET A 1 164 ? 6.509 1.905 -26.783 1.00 78.19 164 MET A CA 1
ATOM 1326 C C . MET A 1 164 ? 7.767 1.509 -26.001 1.00 78.19 164 MET A C 1
ATOM 1328 O O . MET A 1 164 ? 8.721 2.280 -25.938 1.00 78.19 164 MET A O 1
ATOM 1332 N N . ALA A 1 165 ? 7.768 0.323 -25.387 1.00 76.88 165 ALA A N 1
ATOM 1333 C CA . ALA A 1 165 ? 8.932 -0.222 -24.692 1.00 76.88 165 ALA A CA 1
ATOM 1334 C C . ALA A 1 165 ? 9.971 -0.834 -25.650 1.00 76.88 165 ALA A C 1
ATOM 1336 O O . ALA A 1 165 ? 11.096 -1.118 -25.234 1.00 76.88 165 ALA A O 1
ATOM 1337 N N . CYS A 1 166 ? 9.606 -1.060 -26.916 1.00 76.56 166 CYS A N 1
ATOM 1338 C CA . CYS A 1 166 ? 10.504 -1.596 -27.925 1.00 76.56 166 CYS A CA 1
ATOM 1339 C C . CYS A 1 166 ? 11.524 -0.530 -28.346 1.00 76.56 166 CYS A C 1
ATOM 1341 O O . CYS A 1 166 ? 11.165 0.576 -28.740 1.00 76.56 166 CYS A O 1
ATOM 1343 N N . THR A 1 167 ? 12.808 -0.873 -28.281 1.00 76.75 167 THR A N 1
ATOM 1344 C CA . THR A 1 167 ? 13.905 -0.009 -28.743 1.00 76.75 167 THR A CA 1
ATOM 1345 C C . THR A 1 167 ? 14.294 -0.265 -30.199 1.00 76.75 167 THR A C 1
ATOM 1347 O O . THR A 1 167 ? 15.111 0.472 -30.746 1.00 76.75 167 THR A O 1
ATOM 1350 N N . ALA A 1 168 ? 13.735 -1.304 -30.827 1.00 82.81 168 ALA A N 1
ATOM 1351 C CA . ALA A 1 168 ? 13.945 -1.605 -32.237 1.00 82.81 168 ALA A CA 1
ATOM 1352 C C . ALA A 1 168 ? 13.033 -0.748 -33.129 1.00 82.81 168 ALA A C 1
ATOM 1354 O O . ALA A 1 168 ? 11.945 -0.336 -32.723 1.00 82.81 168 ALA A O 1
ATOM 1355 N N . GLU A 1 169 ? 13.467 -0.495 -34.364 1.00 83.50 169 GLU A N 1
ATOM 1356 C CA . GLU A 1 169 ? 12.645 0.224 -35.334 1.00 83.50 169 GLU A CA 1
ATOM 1357 C C . GLU A 1 169 ? 11.427 -0.613 -35.735 1.00 83.50 169 GLU A C 1
ATOM 1359 O O . GLU A 1 169 ? 11.556 -1.701 -36.290 1.00 83.50 169 GLU A O 1
ATOM 1364 N N . LEU A 1 170 ? 10.236 -0.077 -35.470 1.00 82.88 170 LEU A N 1
ATOM 1365 C CA . LEU A 1 170 ? 8.978 -0.694 -35.879 1.00 82.88 170 LEU A CA 1
ATOM 1366 C C . LEU A 1 170 ? 8.778 -0.561 -37.393 1.00 82.88 170 LEU A C 1
ATOM 1368 O O . LEU A 1 170 ? 8.992 0.513 -37.981 1.00 82.88 170 LEU A O 1
ATOM 1372 N N . THR A 1 171 ? 8.296 -1.635 -38.008 1.00 87.38 171 THR A N 1
ATOM 1373 C CA . THR A 1 171 ? 7.906 -1.667 -39.420 1.00 87.38 171 THR A CA 1
ATOM 1374 C C . THR A 1 171 ? 6.697 -0.762 -39.686 1.00 87.38 171 THR A C 1
ATOM 1376 O O . THR A 1 171 ? 5.999 -0.310 -38.775 1.00 87.38 171 THR A O 1
ATOM 1379 N N . PHE A 1 172 ? 6.442 -0.454 -40.961 1.00 85.56 172 PHE A N 1
ATOM 1380 C CA . PHE A 1 172 ? 5.286 0.360 -41.345 1.00 85.56 172 PHE A CA 1
ATOM 1381 C C . PHE A 1 172 ? 3.954 -0.299 -40.951 1.00 85.56 172 PHE A C 1
ATOM 1383 O O . PHE A 1 172 ? 3.060 0.381 -40.453 1.00 85.56 172 PHE A O 1
ATOM 1390 N N . GLU A 1 173 ? 3.846 -1.619 -41.116 1.00 84.81 173 GLU A N 1
ATOM 1391 C CA . GLU A 1 173 ? 2.654 -2.386 -40.743 1.00 84.81 173 GLU A CA 1
ATOM 1392 C C . GLU A 1 173 ? 2.418 -2.348 -39.228 1.00 84.81 173 GLU A C 1
ATOM 1394 O O . GLU A 1 173 ? 1.310 -2.056 -38.786 1.00 84.81 173 GLU A O 1
ATOM 1399 N N . GLU A 1 174 ? 3.470 -2.522 -38.423 1.00 81.06 174 GLU A N 1
ATOM 1400 C CA . GLU A 1 174 ? 3.391 -2.425 -36.958 1.00 81.06 174 GLU A CA 1
ATOM 1401 C C . GLU A 1 174 ? 2.964 -1.029 -36.488 1.00 81.06 174 GLU A C 1
ATOM 1403 O O . GLU A 1 174 ? 2.148 -0.894 -35.575 1.00 81.06 174 GLU A O 1
ATOM 1408 N N . LYS A 1 175 ? 3.457 0.025 -37.148 1.00 83.19 175 LYS A N 1
ATOM 1409 C CA . LYS A 1 175 ? 3.058 1.414 -36.870 1.00 83.19 175 LYS A CA 1
ATOM 1410 C C . LYS A 1 175 ? 1.589 1.678 -37.203 1.00 83.19 175 LYS A C 1
ATOM 1412 O O . LYS A 1 175 ? 0.969 2.514 -36.550 1.00 83.19 175 LYS A O 1
ATOM 1417 N N . LEU A 1 176 ? 1.021 0.978 -38.184 1.00 84.94 176 LEU A N 1
ATOM 1418 C CA . LEU A 1 176 ? -0.364 1.179 -38.616 1.00 84.94 176 LEU A CA 1
ATOM 1419 C C . LEU A 1 176 ? -1.388 0.667 -37.589 1.00 84.94 176 LEU A C 1
ATOM 1421 O O . LEU A 1 176 ? -2.503 1.187 -37.530 1.00 84.94 176 LEU A O 1
ATOM 1425 N N . PHE A 1 177 ? -1.009 -0.288 -36.733 1.00 81.88 177 PHE A N 1
ATOM 1426 C CA . PHE A 1 177 ? -1.872 -0.757 -35.645 1.00 81.88 177 PHE A CA 1
ATOM 1427 C C . PHE A 1 177 ? -2.080 0.303 -34.553 1.00 81.88 177 PHE A C 1
ATOM 1429 O O . PHE A 1 177 ? -3.154 0.355 -33.959 1.00 81.88 177 PHE A O 1
ATOM 1436 N N . PHE A 1 178 ? -1.117 1.208 -34.332 1.00 82.38 178 PHE A N 1
ATOM 1437 C CA . PHE A 1 178 ? -1.193 2.211 -33.262 1.00 82.38 178 PHE A CA 1
ATOM 1438 C C . PHE A 1 178 ? -2.379 3.174 -33.391 1.00 82.38 178 PHE A C 1
ATOM 1440 O O . PHE A 1 178 ? -3.112 3.325 -32.415 1.00 82.38 178 PHE A O 1
ATOM 1447 N N . PRO A 1 179 ? -2.620 3.831 -34.545 1.00 86.81 179 PRO A N 1
ATOM 1448 C CA . PRO A 1 179 ? -3.800 4.673 -34.711 1.00 86.81 179 PRO A CA 1
ATOM 1449 C C . PRO A 1 179 ? -5.115 3.917 -34.495 1.00 86.81 179 PRO A C 1
ATOM 1451 O O . PRO A 1 179 ? -6.056 4.483 -33.939 1.00 86.81 179 PRO A O 1
ATOM 1454 N N . GLY A 1 180 ? -5.185 2.650 -34.917 1.00 86.19 180 GLY A N 1
ATOM 1455 C CA . GLY A 1 180 ? -6.362 1.798 -34.727 1.00 86.19 180 GLY A CA 1
ATOM 1456 C C . GLY A 1 180 ? -6.607 1.465 -33.256 1.00 86.19 180 GLY A C 1
ATOM 1457 O O . GLY A 1 180 ? -7.716 1.655 -32.752 1.00 86.19 180 GLY A O 1
ATOM 1458 N N . ASP A 1 181 ? -5.556 1.051 -32.554 1.00 87.94 181 ASP A N 1
ATOM 1459 C CA . ASP A 1 181 ? -5.587 0.734 -31.127 1.00 87.94 181 ASP A CA 1
ATOM 1460 C C . ASP A 1 181 ? -5.915 1.984 -30.287 1.00 87.94 181 ASP A C 1
ATOM 1462 O O . ASP A 1 181 ? -6.800 1.942 -29.431 1.00 87.94 181 ASP A O 1
ATOM 1466 N N . LEU A 1 182 ? -5.302 3.135 -30.590 1.00 85.25 182 LEU A N 1
ATOM 1467 C CA . LEU A 1 182 ? -5.595 4.413 -29.927 1.00 85.25 182 LEU A CA 1
ATOM 1468 C C . LEU A 1 182 ? -7.031 4.869 -30.166 1.00 85.25 182 LEU A C 1
ATOM 1470 O O . LEU A 1 182 ? -7.719 5.264 -29.227 1.00 85.25 182 LEU A O 1
ATOM 1474 N N . ARG A 1 183 ? -7.514 4.795 -31.411 1.00 87.38 183 ARG A N 1
ATOM 1475 C CA . ARG A 1 183 ? -8.901 5.145 -31.727 1.00 87.38 183 ARG A CA 1
ATOM 1476 C C . ARG A 1 183 ? -9.873 4.260 -30.958 1.00 87.38 183 ARG A C 1
ATOM 1478 O O . ARG A 1 183 ? -10.860 4.780 -30.446 1.00 87.38 183 ARG A O 1
ATOM 1485 N N . THR A 1 184 ? -9.595 2.962 -30.867 1.00 85.00 184 THR A N 1
ATOM 1486 C CA . THR A 1 184 ? -10.417 2.008 -30.115 1.00 85.00 184 THR A CA 1
ATOM 1487 C C . THR A 1 184 ? -10.466 2.392 -28.639 1.00 85.00 184 THR A C 1
ATOM 1489 O O . THR A 1 184 ? -11.554 2.560 -28.098 1.00 85.00 184 THR A O 1
ATOM 1492 N N . LEU A 1 185 ? -9.312 2.645 -28.014 1.00 82.00 185 LEU A N 1
ATOM 1493 C CA . LEU A 1 185 ? -9.236 3.061 -26.610 1.00 82.00 185 LEU A CA 1
ATOM 1494 C C . LEU A 1 185 ? -9.941 4.400 -26.345 1.00 82.00 185 LEU A C 1
ATOM 1496 O O . LEU A 1 185 ? -10.667 4.518 -25.365 1.00 82.00 185 LEU A O 1
ATOM 1500 N N . CYS A 1 186 ? -9.777 5.395 -27.221 1.00 81.69 186 CYS A N 1
ATOM 1501 C CA . CYS A 1 186 ? -10.410 6.709 -27.065 1.00 81.69 186 CYS A CA 1
ATOM 1502 C C . CYS A 1 186 ? -11.913 6.718 -27.382 1.00 81.69 186 CYS A C 1
ATOM 1504 O O . CYS A 1 186 ? -12.614 7.637 -26.962 1.00 81.69 186 CYS A O 1
ATOM 1506 N N . SER A 1 187 ? -12.407 5.748 -28.158 1.00 81.38 187 SER A N 1
ATOM 1507 C CA . SER A 1 187 ? -13.820 5.681 -28.563 1.00 81.38 187 SER A CA 1
ATOM 1508 C 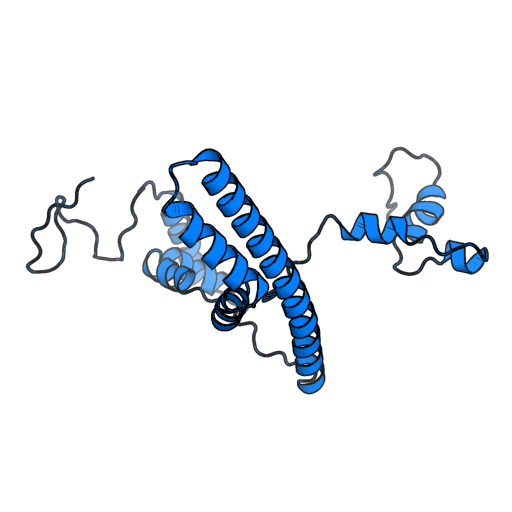C . SER A 1 187 ? -14.673 4.812 -27.639 1.00 81.38 187 SER A C 1
ATOM 1510 O O . SER A 1 187 ? -15.896 4.823 -27.782 1.00 81.38 187 SER A O 1
ATOM 1512 N N . ARG A 1 188 ? -14.058 4.074 -26.704 1.00 73.81 188 ARG A N 1
ATOM 1513 C CA . ARG A 1 188 ? -14.776 3.283 -25.698 1.00 73.81 188 ARG A CA 1
ATOM 1514 C C . ARG A 1 188 ? -15.564 4.205 -24.771 1.00 73.81 188 ARG A C 1
ATOM 1516 O O . ARG A 1 188 ? -15.019 5.151 -24.207 1.00 73.81 188 ARG A O 1
ATOM 1523 N N . LYS A 1 189 ? -16.858 3.922 -24.635 1.00 70.25 189 LYS A N 1
ATOM 1524 C CA . LYS A 1 189 ? -17.796 4.633 -23.749 1.00 70.25 189 LYS A CA 1
ATOM 1525 C C . LYS A 1 189 ? -18.464 3.690 -22.745 1.00 70.25 189 LYS A C 1
ATOM 1527 O O . LYS A 1 189 ? -19.479 4.056 -22.167 1.00 70.25 189 LYS A O 1
ATOM 1532 N N . GLU A 1 190 ? -17.958 2.467 -22.602 1.00 68.56 190 GLU A N 1
ATOM 1533 C CA . GLU A 1 190 ? -18.558 1.477 -21.713 1.00 68.56 190 GLU A CA 1
ATOM 1534 C C . GLU A 1 190 ? -18.128 1.712 -20.259 1.00 68.56 190 GLU A C 1
ATOM 1536 O O . GLU A 1 190 ? -16.935 1.818 -19.973 1.00 68.56 190 GLU A O 1
ATOM 1541 N N . ASP A 1 191 ? -19.097 1.741 -19.340 1.00 64.94 191 ASP A N 1
ATOM 1542 C CA . ASP A 1 191 ? -18.849 1.806 -17.891 1.00 64.94 191 ASP A CA 1
ATOM 1543 C C . ASP A 1 191 ? -18.379 0.451 -17.320 1.00 64.94 191 ASP A C 1
ATOM 1545 O O . ASP A 1 191 ? -17.769 0.390 -16.251 1.00 64.94 191 ASP A O 1
ATOM 1549 N N . VAL A 1 192 ? -18.626 -0.644 -18.053 1.00 69.44 192 VAL A N 1
ATOM 1550 C CA . VAL A 1 192 ? -18.251 -2.021 -17.702 1.00 69.44 192 VAL A CA 1
ATOM 1551 C C . VAL A 1 192 ? -17.442 -2.632 -18.842 1.00 69.44 192 VAL A C 1
ATOM 1553 O O . VAL A 1 192 ? -17.881 -2.630 -19.991 1.00 69.44 192 VAL A O 1
ATOM 1556 N N . ILE A 1 193 ? -16.265 -3.179 -18.525 1.00 70.25 193 ILE A N 1
ATOM 1557 C CA . ILE A 1 193 ? -15.362 -3.775 -19.515 1.00 70.25 193 ILE A CA 1
ATOM 1558 C C . ILE A 1 193 ? -15.310 -5.289 -19.316 1.00 70.25 193 ILE A C 1
ATOM 1560 O O . ILE A 1 193 ? -14.864 -5.776 -18.277 1.00 70.25 193 ILE A O 1
ATOM 1564 N N . TYR A 1 194 ? -15.751 -6.024 -20.332 1.00 71.94 194 TYR A N 1
ATOM 1565 C CA . TYR A 1 194 ? -15.694 -7.483 -20.372 1.00 71.94 194 TYR A CA 1
ATOM 1566 C C . TYR A 1 194 ? -14.370 -7.960 -20.968 1.00 71.94 194 TYR A C 1
ATOM 1568 O O . TYR A 1 194 ? -13.746 -7.262 -21.772 1.00 71.94 194 TYR A O 1
ATOM 1576 N N . LEU A 1 195 ? -13.956 -9.173 -20.606 1.00 70.44 195 LEU A N 1
ATOM 1577 C CA . LEU A 1 195 ? -12.852 -9.840 -21.288 1.00 70.44 195 LEU A CA 1
ATOM 1578 C C . LEU A 1 195 ? -13.216 -10.117 -22.761 1.00 70.44 195 LEU A C 1
ATOM 1580 O O . LEU A 1 195 ? -14.400 -10.208 -23.109 1.00 70.44 195 LEU A O 1
ATOM 1584 N N . PRO A 1 196 ? -12.217 -10.265 -23.650 1.00 70.12 196 PRO A N 1
ATOM 1585 C CA . PRO A 1 196 ? -12.461 -10.632 -25.039 1.00 70.12 196 PRO A CA 1
ATOM 1586 C C . PRO A 1 196 ? -13.321 -11.899 -25.135 1.00 70.12 196 PRO A C 1
ATOM 1588 O O . PRO A 1 196 ? -12.975 -12.927 -24.560 1.00 70.12 196 PRO A O 1
ATOM 1591 N N . ASN A 1 197 ? -14.420 -11.829 -25.890 1.00 72.00 197 ASN A N 1
ATOM 1592 C CA . ASN A 1 197 ? -15.425 -12.895 -26.053 1.00 72.00 197 ASN A CA 1
ATOM 1593 C C . ASN A 1 197 ? -16.283 -13.213 -24.812 1.00 72.00 197 ASN A C 1
ATOM 1595 O O . ASN A 1 197 ? -17.069 -14.155 -24.855 1.00 72.00 197 ASN A O 1
ATOM 1599 N N . GLU A 1 198 ? -16.187 -12.428 -23.738 1.00 75.44 198 GLU A N 1
ATOM 1600 C CA . GLU A 1 198 ? -17.021 -12.580 -22.534 1.00 75.44 198 GLU A CA 1
ATOM 1601 C C . GLU A 1 198 ? -18.111 -11.503 -22.420 1.00 75.44 198 GLU A C 1
ATOM 1603 O O . GLU A 1 198 ? -18.736 -11.338 -21.373 1.00 75.44 198 GLU A O 1
ATOM 1608 N N . GLN A 1 199 ? -18.362 -10.765 -23.502 1.00 76.62 199 GLN A N 1
ATOM 1609 C CA . GLN A 1 199 ? -19.445 -9.788 -23.553 1.00 76.62 199 GLN A CA 1
ATOM 1610 C C . GLN A 1 199 ? -20.819 -10.480 -23.511 1.00 76.62 199 GLN A C 1
ATOM 1612 O O . GLN A 1 199 ? -20.988 -11.523 -24.150 1.00 76.62 199 GLN A O 1
ATOM 1617 N N . PRO A 1 200 ? -21.811 -9.902 -22.807 1.00 80.12 200 PRO A N 1
ATOM 1618 C CA . PRO A 1 200 ? -23.155 -10.451 -22.769 1.00 80.12 200 PRO A CA 1
ATOM 1619 C C . PRO A 1 200 ? -23.760 -10.527 -24.169 1.00 80.12 200 PRO A C 1
ATOM 1621 O O . PRO A 1 200 ? -23.724 -9.555 -24.927 1.00 80.12 200 PRO A O 1
ATOM 1624 N N . ILE A 1 201 ? -24.367 -11.664 -24.492 1.00 79.81 201 ILE A N 1
ATOM 1625 C CA . ILE A 1 201 ? -25.120 -11.852 -25.733 1.00 79.81 201 ILE A CA 1
ATOM 1626 C C . ILE A 1 201 ? -26.589 -11.660 -25.371 1.00 79.81 201 ILE A C 1
ATOM 1628 O O . ILE A 1 201 ? -27.119 -12.392 -24.544 1.00 79.81 201 ILE A O 1
ATOM 1632 N N . GLU A 1 202 ? -27.227 -10.626 -25.925 1.00 79.12 202 GLU A N 1
ATOM 1633 C CA . GLU A 1 202 ? -28.630 -10.274 -25.627 1.00 79.12 202 GLU A CA 1
ATOM 1634 C C . GLU A 1 202 ? -28.918 -10.021 -24.130 1.00 79.12 202 GLU A C 1
ATOM 1636 O O . GLU A 1 202 ? -30.044 -10.172 -23.671 1.00 79.12 202 GLU A O 1
ATOM 1641 N N . GLY A 1 203 ? -27.905 -9.602 -23.362 1.00 75.88 203 GLY A N 1
ATOM 1642 C CA . GLY A 1 203 ? -28.022 -9.384 -21.912 1.00 75.88 203 GLY A CA 1
ATOM 1643 C C . GLY A 1 203 ? -27.781 -10.635 -21.063 1.00 75.88 203 GLY A C 1
ATOM 1644 O O . GLY A 1 203 ? -27.839 -10.554 -19.840 1.00 75.88 203 GLY A O 1
ATOM 1645 N N . PHE A 1 204 ? -27.449 -11.768 -21.683 1.00 78.44 204 PHE A N 1
ATOM 1646 C CA . PHE A 1 204 ? -27.149 -13.021 -20.996 1.00 78.44 204 PHE A CA 1
ATOM 1647 C C . PHE A 1 204 ? -25.655 -13.327 -20.992 1.00 78.44 204 PHE A C 1
ATOM 1649 O O . PHE A 1 204 ? -24.910 -12.944 -21.899 1.00 78.44 204 PHE A O 1
ATOM 1656 N N . CYS A 1 205 ? -25.215 -14.057 -19.968 1.00 79.38 205 CYS A N 1
ATOM 1657 C CA . CYS A 1 205 ? -23.850 -14.561 -19.890 1.00 79.38 205 CYS A CA 1
ATOM 1658 C C . CYS A 1 205 ? -23.506 -15.436 -21.119 1.00 79.38 205 CYS A C 1
ATOM 1660 O O . CYS A 1 205 ? -24.251 -16.364 -21.429 1.00 79.38 205 CYS A O 1
ATOM 1662 N N . PRO A 1 206 ? -22.365 -15.208 -21.798 1.00 81.06 206 PRO A N 1
ATOM 1663 C CA . PRO A 1 206 ? -21.981 -15.976 -22.988 1.00 81.06 206 PRO A CA 1
ATOM 1664 C C . PRO A 1 206 ? -21.447 -17.387 -22.676 1.00 81.06 206 PRO A C 1
ATOM 1666 O O . PRO A 1 206 ? -21.182 -18.165 -23.594 1.00 81.06 206 PRO A O 1
ATOM 1669 N N . ALA A 1 207 ? -21.249 -17.736 -21.400 1.00 80.31 207 ALA A N 1
ATOM 1670 C CA . ALA A 1 207 ? -20.733 -19.044 -21.008 1.00 80.31 207 ALA A CA 1
ATOM 1671 C C . ALA A 1 207 ? -21.756 -20.156 -21.297 1.00 80.31 207 ALA A C 1
ATOM 1673 O O . ALA A 1 207 ? -22.922 -20.068 -20.912 1.00 80.31 207 ALA A O 1
ATOM 1674 N N . GLN A 1 208 ? -21.310 -21.241 -21.939 1.00 75.12 208 GLN A N 1
ATOM 1675 C CA . GLN A 1 208 ? -22.176 -22.377 -22.268 1.00 75.12 208 GLN A CA 1
ATOM 1676 C C . GLN A 1 208 ? -22.832 -22.954 -21.003 1.00 75.12 208 GLN A C 1
ATOM 1678 O O . GLN A 1 208 ? -22.149 -23.419 -20.094 1.00 75.12 208 GLN A O 1
ATOM 1683 N N . GLY A 1 209 ? -24.167 -22.926 -20.960 1.00 72.69 209 GLY A N 1
ATOM 1684 C CA . GLY A 1 209 ? -24.960 -23.411 -19.825 1.00 72.69 209 GLY A CA 1
ATOM 1685 C C . GLY A 1 209 ? -25.239 -22.370 -18.735 1.00 72.69 209 GLY A C 1
ATOM 1686 O O . GLY A 1 209 ? -25.972 -22.673 -17.797 1.00 72.69 209 GLY A O 1
ATOM 1687 N N . CYS A 1 210 ? -24.719 -21.148 -18.862 1.00 72.12 210 CYS A N 1
ATOM 1688 C CA . CYS A 1 210 ? -25.068 -20.029 -17.997 1.00 72.12 210 CYS A CA 1
ATOM 1689 C C . CYS A 1 210 ? -26.167 -19.195 -18.672 1.00 72.12 210 CYS A C 1
ATOM 1691 O O . CYS A 1 210 ? -25.944 -18.615 -19.725 1.00 72.12 210 CYS A O 1
ATOM 1693 N N . GLN A 1 211 ? -27.364 -19.146 -18.085 1.00 72.06 211 GLN A N 1
ATOM 1694 C CA . GLN A 1 211 ? -28.500 -18.340 -18.573 1.00 72.06 211 GLN A CA 1
ATOM 1695 C C . GLN A 1 211 ? -28.801 -17.166 -17.634 1.00 72.06 211 GLN A C 1
ATOM 1697 O O . GLN A 1 211 ? -29.938 -16.716 -17.528 1.00 72.06 211 GLN A O 1
ATOM 1702 N N . LEU A 1 212 ? -27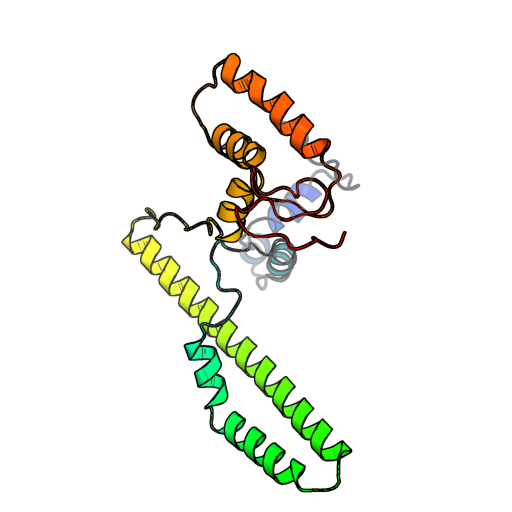.795 -16.708 -16.889 1.00 77.56 212 LEU A N 1
ATOM 1703 C CA . LEU A 1 212 ? -27.967 -15.586 -15.977 1.00 77.56 212 LEU A CA 1
ATOM 1704 C C . LEU A 1 212 ? -28.092 -14.289 -16.779 1.00 77.56 212 LEU A C 1
ATOM 1706 O O . LEU A 1 212 ? -27.225 -13.984 -17.605 1.00 77.56 212 LEU A O 1
ATOM 1710 N N . GLU A 1 213 ? -29.168 -13.549 -16.513 1.00 77.75 213 GLU A N 1
ATOM 1711 C CA . GLU A 1 213 ? -29.332 -12.168 -16.958 1.00 77.75 213 GLU A CA 1
ATOM 1712 C C . GLU A 1 213 ? -28.318 -11.291 -16.226 1.00 77.75 213 GLU A C 1
ATOM 1714 O O . GLU A 1 213 ? -28.195 -11.333 -15.000 1.00 77.75 213 GLU A O 1
ATOM 1719 N N . ILE A 1 214 ? -27.561 -10.516 -16.993 1.00 73.38 214 ILE A N 1
ATOM 1720 C CA . ILE A 1 214 ? -26.605 -9.552 -16.467 1.00 73.38 214 ILE A CA 1
ATOM 1721 C C . ILE A 1 214 ? -27.345 -8.215 -16.414 1.00 73.38 214 ILE A C 1
ATOM 1723 O O . ILE A 1 214 ? -27.599 -7.598 -17.451 1.00 73.38 214 ILE A O 1
ATOM 1727 N N . GLU A 1 215 ? -27.743 -7.804 -15.205 1.00 61.50 215 GLU A N 1
ATOM 1728 C CA . GLU A 1 215 ? -28.342 -6.485 -14.969 1.00 61.50 215 GLU A CA 1
ATOM 1729 C C . GLU A 1 215 ? -27.392 -5.380 -15.461 1.00 61.50 215 GLU A C 1
ATOM 1731 O O . GLU A 1 215 ? -26.172 -5.474 -15.299 1.00 61.50 215 GLU A O 1
ATOM 1736 N N . LYS A 1 216 ? -27.973 -4.371 -16.117 1.00 54.25 216 LYS A N 1
ATOM 1737 C CA . LYS A 1 216 ? -27.260 -3.226 -16.698 1.00 54.25 216 LYS A CA 1
ATOM 1738 C C . LYS A 1 216 ? -26.735 -2.266 -15.641 1.00 54.25 216 LYS A C 1
ATOM 1740 O O . LYS A 1 216 ? -27.506 -1.966 -14.703 1.00 54.25 216 LYS A O 1
#

pLDDT: mean 74.06, std 15.27, range [32.75, 94.44]

Organism: Aspergillus oryzae (NCBI:txid5062)